Protein AF-A0A350WZ93-F1 (afdb_monomer)

Foldseek 3Di:
DVVVVVVVVVVVVVVVVCLVVQVPVDPVSNVVVVVVVVVVVVVVCVVLVLLQVLLVCLVVVLVVVCVVLVVVCVVVVDDPVVSVVVSVVVSVVSVVVSVVVVVVVVADPVRSVCSNHVVNVVVVVVCVVVVVVVVVVVVVVVVVVVVVVVPPPPPPPPDDDVQKDKDAWDWDQDPVRDIDIDHIDMFGDPDVDQVSGPPDDD

Mean predicted aligned error: 19.11 Å

Structure (mmCIF, N/CA/C/O backbone):
data_AF-A0A350WZ93-F1
#
_entry.id   AF-A0A350WZ93-F1
#
loop_
_atom_site.group_PDB
_atom_site.id
_atom_site.type_symbol
_atom_site.label_atom_id
_atom_site.label_alt_id
_atom_site.label_comp_id
_atom_site.label_asym_id
_atom_site.label_entity_id
_atom_site.label_seq_id
_atom_site.pdbx_PDB_ins_code
_atom_site.Cartn_x
_atom_site.Cartn_y
_atom_site.Cartn_z
_atom_site.occupancy
_atom_site.B_iso_or_equiv
_atom_site.auth_seq_id
_atom_site.auth_comp_id
_atom_site.auth_asym_id
_atom_site.auth_atom_id
_atom_site.pdbx_PDB_model_num
ATOM 1 N N . ILE A 1 1 ? 0.305 21.817 20.172 1.00 49.88 1 ILE A N 1
ATOM 2 C CA . ILE A 1 1 ? 0.873 20.678 19.400 1.00 49.88 1 ILE A CA 1
ATOM 3 C C . ILE A 1 1 ? 2.029 20.037 20.169 1.00 49.88 1 ILE A C 1
ATOM 5 O O . ILE A 1 1 ? 1.955 18.840 20.402 1.00 49.88 1 ILE A O 1
ATOM 9 N N . PHE A 1 2 ? 2.992 20.822 20.671 1.00 40.69 2 PHE A N 1
ATOM 10 C CA . PHE A 1 2 ? 4.073 20.342 21.552 1.00 40.69 2 PHE A CA 1
ATOM 11 C C . PHE A 1 2 ? 3.592 19.544 22.778 1.00 40.69 2 PHE A C 1
ATOM 13 O O . PHE A 1 2 ? 4.107 18.463 23.023 1.00 40.69 2 PHE A O 1
ATOM 20 N N . LEU A 1 3 ? 2.533 20.000 23.460 1.00 43.81 3 LEU A N 1
ATOM 21 C CA . LEU A 1 3 ? 1.963 19.293 24.619 1.00 43.81 3 LEU A CA 1
ATOM 22 C C . LEU A 1 3 ? 1.448 17.880 24.271 1.00 43.81 3 LEU A C 1
ATOM 24 O O . LEU A 1 3 ? 1.775 16.925 24.955 1.00 43.81 3 LEU A O 1
ATOM 28 N N . LYS A 1 4 ? 0.761 17.704 23.130 1.00 53.53 4 LYS A N 1
ATOM 29 C CA . LYS A 1 4 ? 0.280 16.379 22.687 1.00 53.53 4 LYS A CA 1
ATOM 30 C C . LYS A 1 4 ? 1.408 15.435 22.269 1.00 53.53 4 LYS A C 1
ATOM 32 O O . LYS A 1 4 ? 1.276 14.231 22.442 1.00 53.53 4 LYS A O 1
ATOM 37 N N . ALA A 1 5 ?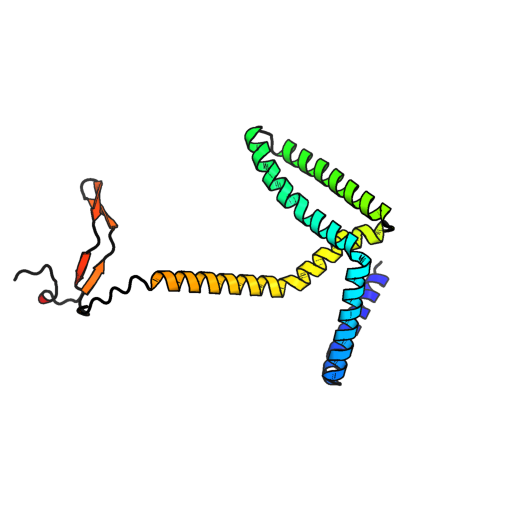 2.487 15.959 21.686 1.00 48.69 5 ALA A N 1
ATOM 38 C CA . ALA A 1 5 ? 3.648 15.149 21.319 1.00 48.69 5 ALA A CA 1
ATOM 39 C C . ALA A 1 5 ? 4.431 14.710 22.565 1.00 48.69 5 ALA A C 1
ATOM 41 O O . ALA A 1 5 ? 4.837 13.556 22.656 1.00 48.69 5 ALA A O 1
ATOM 42 N N . GLN A 1 6 ? 4.564 15.602 23.549 1.00 55.75 6 GLN A N 1
ATOM 43 C CA . GLN A 1 6 ? 5.157 15.306 24.849 1.00 55.75 6 GLN A CA 1
ATOM 44 C C . GLN A 1 6 ? 4.359 14.228 25.596 1.00 55.75 6 GLN A C 1
ATOM 46 O O . GLN A 1 6 ? 4.956 13.267 26.070 1.00 55.75 6 GLN A O 1
ATOM 51 N N . ASP A 1 7 ? 3.027 14.308 25.598 1.00 60.69 7 ASP A N 1
ATOM 52 C CA . ASP A 1 7 ? 2.166 13.282 26.201 1.00 60.69 7 ASP A CA 1
ATOM 53 C C . ASP A 1 7 ? 2.307 11.917 25.506 1.00 60.69 7 ASP A C 1
ATOM 55 O O . ASP A 1 7 ? 2.306 10.876 26.159 1.00 60.69 7 ASP A O 1
ATOM 59 N N . ILE A 1 8 ? 2.458 11.894 24.178 1.00 67.56 8 ILE A N 1
ATOM 60 C CA . ILE A 1 8 ? 2.665 10.650 23.419 1.00 67.56 8 ILE A CA 1
ATOM 61 C C . ILE A 1 8 ? 4.036 10.041 23.733 1.00 67.56 8 ILE A C 1
ATOM 63 O O . ILE A 1 8 ? 4.124 8.834 23.948 1.00 67.56 8 ILE A O 1
ATOM 67 N N . ILE A 1 9 ? 5.091 10.857 23.802 1.00 65.56 9 ILE A N 1
ATOM 68 C CA . ILE A 1 9 ? 6.454 10.395 24.106 1.00 65.56 9 ILE A CA 1
ATOM 69 C C . ILE A 1 9 ? 6.542 9.896 25.554 1.00 65.56 9 ILE A C 1
ATOM 71 O O . ILE A 1 9 ? 7.102 8.829 25.798 1.00 6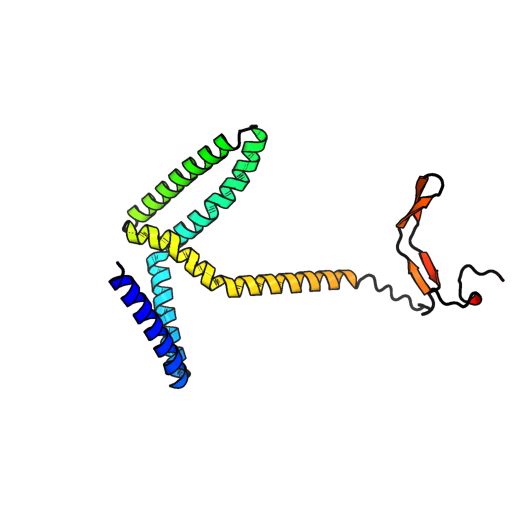5.56 9 ILE A O 1
ATOM 75 N N . ILE A 1 10 ? 5.933 10.606 26.506 1.00 70.56 10 ILE A N 1
ATOM 76 C CA . ILE A 1 10 ? 5.872 10.188 27.913 1.00 70.56 10 ILE A CA 1
ATOM 77 C C . ILE A 1 10 ? 5.107 8.865 28.042 1.00 70.56 10 ILE A C 1
ATOM 79 O O . ILE A 1 10 ? 5.609 7.929 28.661 1.00 70.56 10 ILE A O 1
ATOM 83 N N . ASN A 1 11 ? 3.951 8.729 27.388 1.00 56.59 11 ASN A N 1
ATOM 84 C CA . ASN A 1 11 ? 3.190 7.477 27.395 1.00 56.59 11 ASN A CA 1
ATOM 85 C C . ASN A 1 11 ? 3.931 6.327 26.689 1.00 56.59 11 ASN A C 1
ATOM 87 O O . ASN A 1 11 ? 3.807 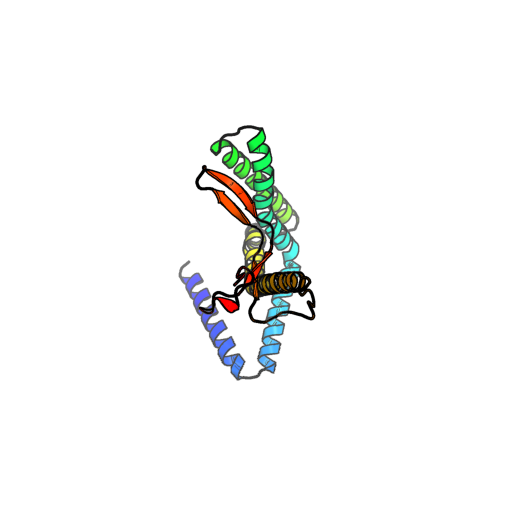5.175 27.106 1.00 56.59 11 ASN A O 1
ATOM 91 N N . MET A 1 12 ? 4.747 6.621 25.673 1.00 66.75 12 MET A N 1
ATOM 92 C CA . MET A 1 12 ? 5.606 5.635 25.015 1.00 66.75 12 MET A CA 1
ATOM 93 C C . MET A 1 12 ? 6.705 5.133 25.963 1.00 66.75 12 MET A C 1
ATOM 95 O O . MET A 1 12 ? 6.859 3.922 26.118 1.00 66.75 12 MET A O 1
ATOM 99 N N . PHE A 1 13 ? 7.405 6.026 26.669 1.00 71.88 13 PHE A N 1
ATOM 100 C CA . PHE A 1 13 ? 8.430 5.642 27.650 1.00 71.88 13 PHE A CA 1
ATOM 101 C C . PHE A 1 13 ? 7.849 4.896 28.852 1.00 71.88 13 PHE A C 1
ATOM 103 O O . PHE A 1 13 ? 8.432 3.908 29.295 1.00 71.88 13 PHE A O 1
ATOM 110 N N . ILE A 1 14 ? 6.676 5.309 29.334 1.00 74.06 14 ILE A N 1
ATOM 111 C CA . ILE A 1 14 ? 5.954 4.602 30.397 1.00 74.06 14 ILE A CA 1
ATOM 112 C C . ILE A 1 14 ? 5.551 3.203 29.920 1.00 74.06 14 ILE A C 1
ATOM 114 O O . ILE A 1 14 ? 5.729 2.240 30.660 1.00 74.06 14 ILE A O 1
ATOM 118 N N . SER A 1 15 ? 5.079 3.053 28.677 1.00 56.69 15 SER A N 1
ATOM 119 C CA . SER A 1 15 ? 4.719 1.737 28.137 1.00 56.69 15 SER A CA 1
ATOM 120 C C . SER A 1 15 ? 5.923 0.800 28.025 1.00 56.69 15 SER A C 1
ATOM 122 O O . SER A 1 15 ? 5.814 -0.354 28.430 1.00 56.69 15 SER A O 1
ATOM 124 N N . ILE A 1 16 ? 7.080 1.314 27.586 1.00 68.69 16 ILE A N 1
ATOM 125 C CA . ILE A 1 16 ? 8.337 0.560 27.501 1.00 68.69 16 ILE A CA 1
ATOM 126 C C . ILE A 1 16 ? 8.806 0.162 28.905 1.00 68.69 16 ILE A C 1
ATOM 128 O O . ILE A 1 16 ? 9.095 -1.009 29.142 1.00 68.69 16 ILE A O 1
ATOM 132 N N . ALA A 1 17 ? 8.806 1.097 29.860 1.00 69.31 17 ALA A N 1
ATOM 133 C CA . ALA A 1 17 ? 9.190 0.832 31.246 1.00 69.31 17 ALA A CA 1
ATOM 134 C C . ALA A 1 17 ? 8.280 -0.215 31.910 1.00 69.31 17 ALA A C 1
ATOM 136 O O . ALA A 1 17 ? 8.777 -1.132 32.563 1.00 69.31 17 ALA A O 1
ATOM 137 N N . ILE A 1 18 ? 6.964 -0.137 31.684 1.00 65.88 18 ILE A N 1
ATOM 138 C CA . ILE A 1 18 ? 6.003 -1.135 32.167 1.00 65.88 18 ILE A CA 1
ATOM 139 C C . ILE A 1 18 ? 6.278 -2.497 31.526 1.00 65.88 18 ILE A C 1
ATOM 141 O O . ILE A 1 18 ? 6.283 -3.489 32.244 1.00 65.88 18 ILE A O 1
ATOM 145 N N . THR A 1 19 ? 6.560 -2.581 30.222 1.00 60.03 19 THR A N 1
ATOM 146 C CA . THR A 1 19 ? 6.882 -3.869 29.577 1.00 60.03 19 THR A CA 1
ATOM 147 C C . THR A 1 19 ? 8.208 -4.471 30.043 1.00 60.03 19 THR A C 1
ATOM 149 O O . THR A 1 19 ? 8.307 -5.693 30.177 1.00 60.03 19 THR A O 1
ATOM 152 N N . THR A 1 20 ? 9.208 -3.643 30.356 1.00 62.59 20 THR A N 1
ATOM 153 C CA . THR A 1 20 ? 10.502 -4.112 30.871 1.00 62.59 20 THR A CA 1
ATOM 154 C C . THR A 1 20 ? 10.374 -4.599 32.313 1.00 62.59 20 THR A C 1
ATOM 156 O O . THR A 1 20 ? 10.902 -5.653 32.650 1.00 62.59 20 THR A O 1
ATOM 159 N N . ILE A 1 21 ? 9.612 -3.893 33.155 1.00 61.00 21 ILE A N 1
ATOM 160 C CA . ILE A 1 21 ? 9.373 -4.286 34.554 1.00 61.00 21 ILE A CA 1
ATOM 161 C C . ILE A 1 21 ? 8.402 -5.480 34.633 1.00 61.00 21 ILE A C 1
ATOM 163 O O . ILE A 1 21 ? 8.607 -6.391 35.432 1.00 61.00 21 ILE A O 1
ATOM 167 N N . ALA A 1 22 ? 7.387 -5.544 33.765 1.00 54.69 22 ALA A N 1
ATOM 168 C CA . ALA A 1 22 ? 6.446 -6.665 33.693 1.00 54.69 22 ALA A CA 1
ATOM 169 C C . ALA A 1 22 ? 7.103 -7.966 33.204 1.00 54.69 22 ALA A C 1
ATOM 171 O O . ALA A 1 22 ? 6.705 -9.041 33.653 1.00 54.69 22 ALA A O 1
ATOM 172 N N . SER A 1 23 ? 8.141 -7.882 32.360 1.00 56.69 23 SER A N 1
ATOM 173 C CA . SER A 1 23 ? 8.959 -9.042 31.964 1.00 56.69 23 SER A CA 1
ATOM 174 C C . SER A 1 23 ? 9.642 -9.729 33.154 1.00 56.69 23 SER A C 1
ATOM 176 O O . SER A 1 23 ? 9.910 -10.925 33.085 1.00 56.69 23 SER A O 1
ATOM 178 N N . PHE A 1 24 ? 9.867 -9.014 34.263 1.00 56.91 24 PHE A N 1
ATOM 179 C CA . PHE A 1 24 ? 10.437 -9.585 35.486 1.00 56.91 24 PHE A CA 1
ATOM 180 C C . PHE A 1 24 ? 9.396 -10.178 36.451 1.00 56.91 24 PHE A C 1
ATOM 182 O O . PHE A 1 24 ? 9.777 -10.940 37.335 1.00 56.91 24 PHE A O 1
ATOM 189 N N . ILE A 1 25 ? 8.098 -9.865 36.310 1.00 63.59 25 ILE A N 1
ATOM 190 C CA . ILE A 1 25 ? 7.088 -10.215 37.330 1.00 63.59 25 ILE A CA 1
ATOM 191 C C . ILE A 1 25 ? 6.386 -11.559 37.065 1.00 63.59 25 ILE A C 1
ATOM 193 O O . ILE A 1 25 ? 6.015 -12.216 38.033 1.00 63.59 25 ILE A O 1
ATOM 197 N N . ASN A 1 26 ? 6.237 -12.034 35.820 1.00 61.78 26 ASN A N 1
ATOM 198 C CA . ASN A 1 26 ? 5.892 -13.442 35.534 1.00 61.78 26 ASN A CA 1
ATOM 199 C C . ASN A 1 26 ? 5.944 -13.726 34.013 1.00 61.78 26 ASN A C 1
ATOM 201 O O . ASN A 1 26 ? 5.291 -12.984 33.271 1.00 61.78 26 ASN A O 1
ATOM 205 N N . PRO A 1 27 ? 6.569 -14.814 33.514 1.00 66.56 27 PRO A N 1
ATOM 206 C CA . PRO A 1 27 ? 6.398 -15.247 32.119 1.00 66.56 27 PRO A CA 1
ATOM 207 C C . PRO A 1 27 ? 4.918 -15.436 31.737 1.00 66.56 27 PRO A C 1
ATOM 209 O O . PRO A 1 27 ? 4.518 -15.127 30.618 1.00 66.56 27 PRO A O 1
ATOM 212 N N . ILE A 1 28 ? 4.069 -15.843 32.686 1.00 66.00 28 ILE A N 1
ATOM 213 C CA . ILE A 1 28 ? 2.625 -16.024 32.466 1.00 66.00 28 ILE A CA 1
ATOM 214 C C . ILE A 1 28 ? 1.911 -14.678 32.260 1.00 66.00 28 ILE A C 1
ATOM 216 O O . ILE A 1 28 ? 1.073 -14.542 31.371 1.00 66.00 28 ILE A O 1
ATOM 220 N N . LEU A 1 29 ? 2.263 -13.655 33.046 1.00 66.81 29 LEU A N 1
ATOM 221 C CA . LEU A 1 29 ? 1.660 -12.324 32.941 1.00 66.81 29 LEU A CA 1
ATOM 222 C C . LEU A 1 29 ? 2.091 -11.637 31.637 1.00 66.81 29 LEU A C 1
ATOM 224 O O . LEU A 1 29 ? 1.264 -11.012 30.977 1.00 66.81 29 LEU A O 1
ATOM 228 N N . GLY A 1 30 ? 3.349 -11.831 31.222 1.00 64.38 30 GLY A N 1
ATOM 229 C CA . GLY A 1 30 ? 3.844 -11.399 29.914 1.00 64.38 30 GLY A CA 1
ATOM 230 C C . GLY A 1 30 ? 3.053 -12.011 28.756 1.00 64.38 30 GLY A C 1
ATOM 231 O O . GLY A 1 30 ? 2.649 -11.287 27.847 1.00 64.38 30 GLY A O 1
ATOM 232 N N . VAL A 1 31 ? 2.741 -13.311 28.821 1.00 69.44 31 VAL A N 1
ATOM 233 C CA . VAL A 1 31 ? 1.908 -13.991 27.813 1.00 69.44 31 VAL A CA 1
ATOM 234 C C . VAL A 1 31 ? 0.475 -13.454 27.805 1.00 69.44 31 VAL A C 1
ATOM 236 O O . VAL A 1 31 ? -0.062 -13.189 26.734 1.00 69.44 31 VAL A O 1
ATOM 239 N N . ILE A 1 32 ? -0.143 -13.224 28.966 1.00 71.38 32 ILE A N 1
ATOM 240 C CA . ILE A 1 32 ? -1.512 -12.677 29.053 1.00 71.38 32 ILE A CA 1
ATOM 241 C C . ILE A 1 32 ? -1.576 -11.257 28.480 1.00 71.38 32 ILE A C 1
ATOM 243 O O . ILE A 1 32 ? -2.470 -10.948 27.690 1.00 71.38 32 ILE A O 1
ATOM 247 N N . VAL A 1 33 ? -0.622 -10.396 28.843 1.00 66.94 33 VAL A N 1
ATOM 248 C CA . VAL A 1 33 ? -0.529 -9.034 28.306 1.00 66.94 33 VAL A CA 1
ATOM 249 C C . VAL A 1 33 ? -0.280 -9.084 26.797 1.00 66.94 33 VAL A C 1
ATOM 251 O O . VAL A 1 33 ? -0.983 -8.408 26.048 1.00 66.94 33 VAL A O 1
ATOM 254 N N . ALA A 1 34 ? 0.633 -9.935 26.322 1.00 63.22 34 ALA A N 1
ATOM 255 C CA . ALA A 1 34 ? 0.882 -10.121 24.894 1.00 63.22 34 ALA A CA 1
ATOM 256 C C . ALA A 1 34 ? -0.372 -10.594 24.140 1.00 63.22 34 ALA A C 1
ATOM 258 O O . ALA A 1 34 ? -0.709 -10.018 23.106 1.00 63.22 34 ALA A O 1
ATOM 259 N N . LEU A 1 35 ? -1.110 -11.573 24.673 1.00 68.69 35 LEU A N 1
ATOM 260 C CA . LEU A 1 35 ? -2.375 -12.041 24.101 1.00 68.69 35 LEU A CA 1
ATOM 261 C C . LEU A 1 35 ? -3.424 -10.927 24.073 1.00 68.69 35 LEU A C 1
ATOM 263 O O . LEU A 1 35 ? -4.059 -10.720 23.043 1.00 68.69 35 LEU A O 1
ATOM 267 N N . PHE A 1 36 ? -3.571 -10.153 25.150 1.00 72.25 36 PHE A N 1
ATOM 268 C CA . PHE A 1 36 ? -4.490 -9.013 25.186 1.00 72.25 36 PHE A CA 1
ATOM 269 C C . PHE A 1 36 ? -4.147 -7.961 24.118 1.00 72.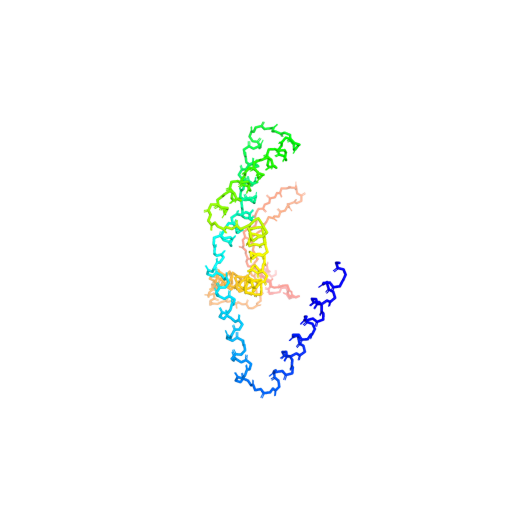25 36 PHE A C 1
ATOM 271 O O . PHE A 1 36 ? -5.029 -7.487 23.394 1.00 72.25 36 PHE A O 1
ATOM 278 N N . PHE A 1 37 ? -2.861 -7.631 23.963 1.00 63.97 37 PHE A N 1
ATOM 279 C CA . PHE A 1 37 ? -2.394 -6.729 22.909 1.00 63.97 37 PHE A CA 1
ATOM 280 C C . PHE A 1 37 ? -2.611 -7.313 21.503 1.00 63.97 37 PHE A C 1
ATOM 282 O O . PHE A 1 37 ? -3.015 -6.573 20.602 1.00 63.97 37 PHE A O 1
ATOM 289 N N . LEU A 1 38 ? -2.409 -8.620 21.311 1.00 65.75 38 LEU A N 1
ATOM 290 C CA . LEU A 1 38 ? -2.652 -9.313 20.042 1.00 65.75 38 LEU A CA 1
ATOM 291 C C . LEU A 1 38 ? -4.139 -9.324 19.674 1.00 65.75 38 LEU A C 1
ATOM 293 O O . LEU A 1 38 ? -4.483 -8.920 18.564 1.00 65.75 38 LEU A O 1
ATOM 297 N N . PHE A 1 39 ? -5.031 -9.692 20.597 1.00 68.12 39 PHE A N 1
ATOM 298 C CA . PHE A 1 39 ? -6.479 -9.690 20.358 1.00 68.12 39 PHE A CA 1
ATOM 299 C C . PHE A 1 39 ? -6.996 -8.295 20.016 1.00 68.12 39 PHE A C 1
ATOM 301 O O . PHE A 1 39 ? -7.764 -8.130 19.068 1.00 68.12 39 PHE A O 1
ATOM 308 N N . ARG A 1 40 ? -6.518 -7.263 20.720 1.00 67.94 40 ARG A N 1
ATOM 309 C CA . ARG A 1 40 ? -6.873 -5.875 20.407 1.00 67.94 40 ARG A CA 1
ATOM 310 C C . ARG A 1 40 ? -6.391 -5.457 19.017 1.00 67.94 40 ARG A C 1
ATOM 312 O O . ARG A 1 40 ? -7.095 -4.734 18.312 1.00 67.94 40 ARG A O 1
ATOM 319 N N . ARG A 1 41 ? -5.209 -5.920 18.606 1.00 68.56 41 ARG A N 1
ATOM 320 C CA . ARG A 1 41 ? -4.667 -5.655 17.270 1.00 68.56 41 ARG A CA 1
ATOM 321 C C . ARG A 1 41 ? -5.485 -6.371 16.195 1.00 68.56 41 ARG A C 1
ATOM 323 O O . ARG A 1 41 ? -5.843 -5.736 15.213 1.00 68.56 41 ARG A O 1
ATOM 330 N N . ILE A 1 42 ? -5.858 -7.632 16.408 1.00 71.25 42 ILE A N 1
ATOM 331 C CA . ILE A 1 42 ? -6.701 -8.424 15.494 1.00 71.25 42 ILE A CA 1
ATOM 332 C C . ILE A 1 42 ? -8.104 -7.810 15.354 1.00 71.25 42 ILE A C 1
ATOM 334 O O . ILE A 1 42 ? -8.610 -7.706 14.237 1.00 71.25 42 ILE A O 1
ATOM 338 N N . SER A 1 43 ? -8.697 -7.314 16.445 1.00 71.56 43 SER A N 1
ATOM 339 C CA . SER A 1 43 ? -9.967 -6.568 16.389 1.00 71.56 43 SER A CA 1
ATOM 340 C C . SER A 1 43 ? -9.843 -5.331 15.502 1.00 71.56 43 SER A C 1
ATOM 342 O O . SER A 1 43 ? -10.682 -5.097 14.636 1.00 71.56 43 SER A O 1
ATOM 344 N N . PHE A 1 44 ? -8.738 -4.586 15.623 1.00 70.94 44 PHE A N 1
ATOM 345 C CA . PHE A 1 44 ? -8.470 -3.439 14.755 1.00 70.94 44 PHE A CA 1
ATOM 346 C C . PHE A 1 44 ? -8.367 -3.832 13.271 1.00 70.94 44 PHE A C 1
ATOM 348 O O . PHE A 1 44 ? -8.885 -3.099 12.423 1.00 70.94 44 PHE A O 1
ATOM 355 N N . PHE A 1 45 ? -7.746 -4.975 12.949 1.00 74.38 45 PHE A N 1
ATOM 356 C CA . PHE A 1 45 ? -7.710 -5.505 11.580 1.00 74.38 45 PHE A CA 1
ATOM 357 C C . PHE A 1 45 ? -9.113 -5.803 11.061 1.00 74.38 45 PHE A C 1
ATOM 359 O O . PHE A 1 45 ? -9.464 -5.354 9.972 1.00 74.38 45 PHE A O 1
ATOM 366 N N . TYR A 1 46 ? -9.924 -6.515 11.843 1.00 75.62 46 TYR A N 1
ATOM 367 C CA . TYR A 1 46 ? -11.280 -6.882 11.445 1.00 75.62 46 TYR A CA 1
ATOM 368 C C . TYR A 1 46 ? -12.191 -5.658 11.292 1.00 75.62 46 TYR A C 1
ATOM 370 O O . TYR A 1 46 ? -12.961 -5.564 10.343 1.00 75.62 46 TYR A O 1
ATOM 378 N N . GLU A 1 47 ? -12.069 -4.665 12.165 1.00 80.31 47 GLU A N 1
ATOM 379 C CA . GLU A 1 47 ? -12.875 -3.443 12.097 1.00 80.31 47 GLU A CA 1
ATOM 380 C C . GLU A 1 47 ? -12.476 -2.516 10.938 1.00 80.31 47 GLU A C 1
ATOM 382 O O . GLU A 1 47 ? -13.295 -1.719 10.472 1.00 80.31 47 GLU A O 1
ATOM 387 N N . ASN A 1 48 ? -11.223 -2.586 10.470 1.00 80.50 48 ASN A N 1
ATOM 388 C CA . ASN A 1 48 ? -10.678 -1.665 9.467 1.00 80.50 48 ASN A CA 1
ATOM 389 C C . ASN A 1 48 ? -10.217 -2.349 8.172 1.00 80.50 48 ASN A C 1
ATOM 391 O O . ASN A 1 48 ? -9.585 -1.691 7.344 1.00 80.50 48 ASN A O 1
ATOM 395 N N . TRP A 1 49 ? -10.575 -3.619 7.955 1.00 84.44 49 TRP A N 1
ATOM 396 C CA . TRP A 1 49 ? -10.077 -4.443 6.846 1.00 84.44 49 TRP A CA 1
ATOM 397 C C . TRP A 1 49 ? -10.252 -3.791 5.468 1.00 84.44 49 TRP A C 1
ATOM 399 O O . TRP A 1 49 ? -9.348 -3.853 4.641 1.00 84.44 49 TRP A O 1
ATOM 409 N N . ARG A 1 50 ? -11.365 -3.080 5.236 1.00 87.75 50 ARG A N 1
ATOM 410 C CA . ARG A 1 50 ? -11.621 -2.360 3.975 1.00 87.75 50 ARG A CA 1
ATOM 411 C C . ARG A 1 50 ? -10.605 -1.249 3.728 1.00 87.75 50 ARG A C 1
ATOM 413 O O . ARG A 1 50 ? -10.135 -1.084 2.608 1.00 87.75 50 ARG A O 1
ATOM 420 N N . GLY A 1 51 ? -10.256 -0.504 4.775 1.00 86.44 51 GLY A N 1
ATOM 421 C CA . GLY A 1 51 ? -9.229 0.532 4.709 1.00 86.44 51 GLY A CA 1
ATOM 422 C C . GLY A 1 51 ? -7.834 -0.049 4.499 1.00 86.44 51 GLY A C 1
ATOM 423 O O . GLY A 1 51 ? -7.063 0.507 3.727 1.00 86.44 51 GLY A O 1
ATOM 424 N N . ILE A 1 52 ? -7.547 -1.199 5.114 1.00 85.62 52 ILE A N 1
ATOM 425 C CA . ILE A 1 52 ? -6.273 -1.909 4.948 1.00 85.62 52 ILE A CA 1
ATOM 426 C C . ILE A 1 52 ? -6.113 -2.403 3.507 1.00 85.62 52 ILE A C 1
ATOM 428 O O . ILE A 1 52 ? -5.093 -2.123 2.884 1.00 85.62 52 ILE A O 1
ATOM 432 N N . VAL A 1 53 ? -7.128 -3.077 2.957 1.00 87.69 53 VAL A N 1
ATOM 433 C CA . VAL A 1 53 ? -7.123 -3.561 1.566 1.00 87.69 53 VAL A CA 1
ATOM 434 C C . VAL A 1 53 ? -6.979 -2.397 0.591 1.00 87.69 53 VAL A C 1
ATOM 436 O O . VAL A 1 53 ? -6.125 -2.437 -0.289 1.00 87.69 53 VAL A O 1
ATOM 439 N N . ALA A 1 54 ? -7.758 -1.331 0.781 1.00 89.69 54 ALA A N 1
ATOM 440 C CA . ALA A 1 54 ? -7.630 -0.121 -0.021 1.00 89.69 54 ALA A CA 1
ATOM 441 C C . ALA A 1 54 ? -6.224 0.480 0.057 1.00 89.69 54 ALA A C 1
ATOM 443 O O . ALA A 1 54 ? -5.689 0.919 -0.953 1.00 89.69 54 ALA A O 1
ATOM 444 N N . GLY A 1 55 ? -5.613 0.462 1.239 1.00 87.88 55 GLY A N 1
ATOM 445 C CA . GLY A 1 55 ? -4.245 0.904 1.439 1.00 87.88 55 GLY A CA 1
ATOM 446 C C . GLY A 1 55 ? -3.236 0.081 0.653 1.00 87.88 55 GLY A C 1
ATOM 447 O O . GLY A 1 55 ? -2.483 0.642 -0.133 1.00 87.88 55 GLY A O 1
ATOM 448 N N . VAL A 1 56 ? -3.266 -1.246 0.791 1.00 89.06 56 VAL A N 1
ATOM 449 C CA . VAL A 1 56 ? -2.399 -2.155 0.018 1.00 89.06 56 VAL A CA 1
ATOM 450 C C . VAL A 1 56 ? -2.552 -1.910 -1.485 1.00 89.06 56 VAL A C 1
ATOM 452 O O . VAL A 1 56 ? -1.557 -1.801 -2.196 1.00 89.06 56 VAL A O 1
ATOM 455 N N . VAL A 1 57 ? -3.788 -1.738 -1.957 1.00 90.25 57 VAL A N 1
ATOM 456 C CA . VAL A 1 57 ? -4.082 -1.422 -3.359 1.00 90.25 57 VAL A CA 1
ATOM 457 C C . VAL A 1 57 ? -3.498 -0.064 -3.775 1.00 90.25 57 VAL A C 1
ATOM 459 O O . VAL A 1 57 ? -2.916 0.032 -4.851 1.00 90.25 57 VAL A O 1
ATOM 462 N N . VAL A 1 58 ? -3.588 0.972 -2.934 1.00 90.38 58 VAL A N 1
ATOM 463 C CA . VAL A 1 58 ? -2.975 2.290 -3.196 1.00 90.38 58 VAL A CA 1
ATOM 464 C C . VAL A 1 58 ? -1.449 2.219 -3.250 1.00 90.38 58 VAL A C 1
ATOM 466 O O . VAL A 1 58 ? -0.854 2.952 -4.031 1.00 90.38 58 VAL A O 1
ATOM 469 N N . TYR A 1 59 ? -0.811 1.351 -2.464 1.00 86.50 59 TYR A N 1
ATOM 470 C CA . TYR A 1 59 ? 0.642 1.159 -2.522 1.00 86.50 59 TYR A CA 1
ATOM 471 C C . TYR A 1 59 ? 1.084 0.328 -3.736 1.00 86.50 59 TYR A C 1
ATOM 473 O O . TYR A 1 59 ? 2.125 0.619 -4.319 1.00 86.50 59 TYR A O 1
ATOM 481 N N . ALA A 1 60 ? 0.301 -0.674 -4.142 1.00 87.25 60 ALA A N 1
ATOM 482 C CA . ALA A 1 60 ? 0.628 -1.536 -5.279 1.00 87.25 60 ALA A CA 1
ATOM 483 C C . ALA A 1 60 ? 0.342 -0.877 -6.639 1.00 87.25 60 ALA A C 1
ATOM 485 O O . ALA A 1 60 ? 1.073 -1.099 -7.603 1.00 87.25 60 ALA A O 1
ATOM 486 N N . PHE A 1 61 ? -0.713 -0.060 -6.723 1.00 87.69 61 PHE A N 1
ATOM 487 C CA . PHE A 1 61 ? -1.177 0.509 -7.986 1.00 87.69 61 PHE A CA 1
ATOM 488 C C . PHE A 1 61 ? -0.111 1.344 -8.712 1.00 87.69 61 PHE A C 1
ATOM 490 O O . PHE A 1 61 ? 0.106 1.060 -9.884 1.00 87.69 61 PHE A O 1
ATOM 497 N N . PRO A 1 62 ? 0.599 2.302 -8.077 1.00 83.31 62 PRO A N 1
ATOM 498 C CA . PRO A 1 62 ? 1.604 3.107 -8.763 1.00 83.31 62 PRO A CA 1
ATOM 499 C C . PRO A 1 62 ? 2.708 2.259 -9.385 1.00 83.31 62 PRO A C 1
ATOM 501 O O . PRO A 1 62 ? 3.059 2.510 -10.525 1.00 83.31 62 PRO A O 1
ATOM 504 N N . TYR A 1 63 ? 3.192 1.233 -8.679 1.00 83.62 63 TYR A N 1
ATOM 505 C CA . TYR A 1 63 ? 4.260 0.358 -9.163 1.00 83.62 63 TYR A CA 1
ATOM 506 C C . TYR A 1 63 ? 3.831 -0.452 -10.393 1.00 83.62 63 TYR A C 1
ATOM 508 O O . TYR A 1 63 ? 4.492 -0.418 -11.428 1.00 83.62 63 TYR A O 1
ATOM 516 N N . CYS A 1 64 ? 2.680 -1.130 -10.323 1.00 83.94 64 CYS A N 1
ATOM 517 C CA . CYS A 1 64 ? 2.161 -1.880 -11.470 1.00 83.94 64 CYS A CA 1
ATOM 518 C C . CYS A 1 64 ? 1.813 -0.950 -12.642 1.00 83.94 64 CYS A C 1
ATOM 520 O O . CYS A 1 64 ? 2.022 -1.290 -13.806 1.00 83.94 64 CYS A O 1
ATOM 522 N N . PHE A 1 65 ? 1.270 0.227 -12.328 1.00 83.81 65 PHE A N 1
ATOM 523 C CA . PHE A 1 65 ? 0.851 1.205 -13.318 1.00 83.81 65 PHE A CA 1
ATOM 524 C C . PHE A 1 65 ? 2.047 1.814 -14.052 1.00 83.81 65 PHE A C 1
ATOM 526 O O . PHE A 1 65 ? 1.987 1.927 -15.272 1.00 83.81 65 PHE A O 1
ATOM 533 N N . THR A 1 66 ? 3.141 2.147 -13.359 1.00 82.38 66 THR A N 1
ATOM 534 C CA . THR A 1 66 ? 4.359 2.662 -14.002 1.00 82.38 66 THR A CA 1
ATOM 535 C C . THR A 1 66 ? 4.978 1.634 -14.934 1.00 82.38 66 THR A C 1
ATOM 537 O O . THR A 1 66 ? 5.256 1.977 -16.075 1.00 82.38 66 THR A O 1
ATOM 540 N N . SER A 1 67 ? 5.094 0.365 -14.527 1.00 82.38 67 SER A N 1
ATOM 541 C CA . SER A 1 67 ? 5.668 -0.677 -15.395 1.00 82.38 67 SER A CA 1
ATOM 542 C C . SER A 1 67 ? 4.834 -0.919 -16.659 1.00 82.38 67 SER A C 1
ATOM 544 O O . SER A 1 67 ? 5.374 -1.069 -17.757 1.00 82.38 67 SER A O 1
ATOM 546 N N . MET A 1 68 ? 3.502 -0.912 -16.532 1.00 81.44 68 MET A N 1
ATOM 547 C CA . MET A 1 68 ? 2.610 -1.012 -17.690 1.00 81.44 68 MET A CA 1
ATOM 548 C C . MET A 1 68 ? 2.707 0.233 -18.584 1.00 81.44 68 MET A C 1
ATOM 550 O O . MET A 1 68 ? 2.744 0.120 -19.808 1.00 81.44 68 MET A O 1
ATOM 554 N N . PHE A 1 69 ? 2.743 1.422 -17.978 1.00 82.25 69 PHE A N 1
ATOM 555 C CA . PHE A 1 69 ? 2.763 2.689 -18.700 1.00 82.25 69 PHE A CA 1
ATOM 556 C C . PHE A 1 69 ? 4.092 2.929 -19.418 1.00 82.25 69 PHE A C 1
ATOM 558 O O . PHE A 1 69 ? 4.068 3.402 -20.545 1.00 82.25 69 PHE A O 1
ATOM 565 N N . GLU A 1 70 ? 5.229 2.546 -18.834 1.00 81.62 70 GLU A N 1
ATOM 566 C CA . GLU A 1 70 ? 6.555 2.635 -19.464 1.00 81.62 70 GLU A CA 1
ATOM 567 C C . GLU A 1 70 ? 6.617 1.859 -20.784 1.00 81.62 70 GLU A C 1
ATOM 569 O O . GLU A 1 70 ? 7.139 2.368 -21.775 1.00 81.62 70 GLU A O 1
ATOM 574 N N . THR A 1 71 ? 6.012 0.668 -20.827 1.00 81.12 71 THR A N 1
ATOM 575 C CA . THR A 1 71 ? 5.938 -0.147 -22.051 1.00 81.12 71 THR A CA 1
ATOM 576 C C . THR A 1 71 ? 5.163 0.585 -23.155 1.00 81.12 71 THR A C 1
ATOM 578 O O . THR A 1 71 ? 5.597 0.644 -24.300 1.00 81.12 71 THR A O 1
ATOM 581 N N . ILE A 1 72 ? 4.037 1.208 -22.801 1.00 81.00 72 ILE A N 1
ATOM 582 C CA . ILE A 1 72 ? 3.164 1.932 -23.738 1.00 81.00 72 ILE A CA 1
ATOM 583 C C . ILE A 1 72 ? 3.781 3.278 -24.167 1.00 81.00 72 ILE A C 1
ATOM 585 O O . ILE A 1 72 ? 3.676 3.681 -25.325 1.00 81.00 72 ILE A O 1
ATOM 589 N N . ALA A 1 73 ? 4.427 3.982 -23.238 1.00 80.38 73 ALA A N 1
ATOM 590 C CA . ALA A 1 73 ? 5.091 5.264 -23.462 1.00 80.38 73 ALA A CA 1
ATOM 591 C C . ALA A 1 73 ? 6.285 5.128 -24.420 1.00 80.38 73 ALA A C 1
ATOM 593 O O . ALA A 1 73 ? 6.476 5.976 -25.297 1.00 80.38 73 ALA A O 1
ATOM 594 N N . TYR A 1 74 ? 7.037 4.025 -24.304 1.00 79.31 74 TYR A N 1
ATOM 595 C CA . TYR A 1 74 ? 8.122 3.686 -25.224 1.00 79.31 74 TYR A CA 1
ATOM 596 C C . TYR A 1 74 ? 7.625 3.580 -26.674 1.00 79.31 74 TYR A C 1
ATOM 598 O O . TYR A 1 74 ? 8.204 4.200 -27.571 1.00 79.31 74 TYR A O 1
ATOM 606 N N . ASP A 1 75 ? 6.503 2.889 -26.890 1.00 82.94 75 ASP A N 1
ATOM 607 C CA . ASP A 1 75 ? 5.895 2.730 -28.217 1.00 82.94 75 ASP A CA 1
ATOM 608 C C . ASP A 1 75 ? 5.349 4.052 -28.787 1.00 82.94 75 ASP A C 1
ATOM 610 O O . ASP A 1 75 ? 5.374 4.276 -30.000 1.00 82.94 75 ASP A O 1
ATOM 614 N N . LEU A 1 76 ? 4.891 4.964 -27.924 1.00 81.94 76 LEU A N 1
ATOM 615 C CA . LEU A 1 76 ? 4.307 6.254 -28.313 1.00 81.94 76 LEU A CA 1
ATOM 616 C C . LEU A 1 76 ? 5.323 7.409 -28.413 1.00 81.94 76 LEU A C 1
ATOM 618 O O . LEU A 1 76 ? 4.926 8.517 -28.782 1.00 81.94 76 LEU A O 1
ATOM 622 N N . ARG A 1 77 ? 6.614 7.180 -28.114 1.00 81.81 77 ARG A N 1
ATOM 623 C CA . ARG A 1 77 ? 7.680 8.212 -28.073 1.00 81.81 77 ARG A CA 1
ATOM 624 C C . ARG A 1 77 ? 7.266 9.472 -27.302 1.00 81.81 77 ARG A C 1
ATOM 626 O O . ARG A 1 77 ? 7.499 10.602 -27.746 1.00 81.81 77 ARG A O 1
ATOM 633 N N . THR A 1 78 ? 6.629 9.289 -26.155 1.00 79.06 78 THR A N 1
ATOM 634 C CA . THR A 1 78 ? 6.221 10.402 -25.301 1.00 79.06 78 THR A CA 1
ATOM 635 C C . THR A 1 78 ? 7.428 11.048 -24.611 1.00 79.06 78 THR A C 1
ATOM 637 O O . THR A 1 78 ? 8.524 10.493 -24.546 1.00 79.06 78 THR A O 1
ATOM 640 N N . THR A 1 79 ? 7.261 12.292 -24.151 1.00 84.44 79 THR A N 1
ATOM 641 C CA . THR A 1 79 ? 8.315 13.001 -23.408 1.00 84.44 79 THR A CA 1
ATOM 642 C C . THR A 1 79 ? 8.231 12.677 -21.912 1.00 84.44 79 THR A C 1
ATOM 644 O O . THR A 1 79 ? 7.126 12.518 -21.388 1.00 84.44 79 THR A O 1
ATOM 647 N N . PRO A 1 80 ? 9.348 12.700 -21.163 1.00 79.25 80 PRO A N 1
ATOM 648 C CA . PRO A 1 80 ? 9.328 12.369 -19.734 1.00 79.25 80 PRO A CA 1
ATOM 649 C C . PRO A 1 80 ? 8.418 13.295 -18.903 1.00 79.25 80 PRO A C 1
ATOM 651 O O . PRO A 1 80 ? 7.855 12.881 -17.891 1.00 79.25 80 PRO A O 1
ATOM 654 N N . LEU A 1 81 ? 8.225 14.550 -19.334 1.00 81.25 81 LEU A N 1
ATOM 655 C CA . LEU A 1 81 ? 7.312 15.490 -18.671 1.00 81.25 81 LEU A CA 1
ATOM 656 C C . LEU A 1 81 ? 5.836 15.128 -18.886 1.00 81.25 81 LEU A C 1
ATOM 658 O O . LEU A 1 81 ? 5.034 15.257 -17.961 1.00 81.25 81 LEU A O 1
ATOM 662 N N . THR A 1 82 ? 5.470 14.674 -20.088 1.00 82.06 82 THR A N 1
ATOM 663 C CA . THR A 1 82 ? 4.096 14.239 -20.380 1.00 82.06 82 THR A CA 1
ATOM 664 C C . THR A 1 82 ? 3.749 12.956 -19.633 1.00 82.06 82 THR A C 1
ATOM 666 O O . THR A 1 82 ? 2.637 12.840 -19.119 1.00 82.06 82 THR A O 1
ATOM 669 N N . ASP A 1 83 ? 4.715 12.049 -19.483 1.00 80.75 83 ASP A N 1
ATOM 670 C CA . ASP A 1 83 ? 4.529 10.771 -18.789 1.00 80.75 83 ASP A CA 1
ATOM 671 C C . ASP A 1 83 ? 4.243 10.974 -17.302 1.00 80.75 83 ASP A C 1
ATOM 673 O O . ASP A 1 83 ? 3.256 10.461 -16.769 1.00 80.75 83 ASP A O 1
ATOM 677 N N . LEU A 1 84 ? 5.045 11.815 -16.644 1.00 83.25 84 LEU A N 1
ATOM 678 C CA . LEU A 1 84 ? 4.869 12.135 -15.230 1.00 83.25 84 LEU A CA 1
ATOM 679 C C . LEU A 1 84 ? 3.515 12.815 -14.972 1.00 83.25 84 LEU A C 1
ATOM 681 O O . LEU A 1 84 ? 2.816 12.469 -14.018 1.00 83.25 84 LEU A O 1
ATOM 685 N N . GLY A 1 85 ? 3.102 13.729 -15.856 1.00 85.75 85 GLY A N 1
ATOM 686 C CA . GLY A 1 85 ? 1.796 14.385 -15.774 1.00 85.75 85 GLY A CA 1
ATOM 687 C C . GLY A 1 85 ? 0.625 13.398 -15.843 1.00 85.75 85 GLY A C 1
ATOM 688 O O . GLY A 1 85 ? -0.280 13.455 -15.005 1.00 85.75 85 GLY A O 1
ATOM 689 N N . ILE A 1 86 ? 0.657 12.462 -16.796 1.00 83.81 86 ILE A N 1
ATOM 690 C CA . ILE A 1 86 ? -0.390 11.444 -16.975 1.00 83.81 86 ILE A CA 1
ATOM 691 C C . ILE A 1 86 ? -0.460 10.518 -15.756 1.00 83.81 86 ILE A C 1
ATOM 693 O O . ILE A 1 86 ? -1.548 10.299 -15.212 1.00 83.81 86 ILE A O 1
ATOM 697 N N . VAL A 1 87 ? 0.690 10.035 -15.275 1.00 84.81 87 VAL A N 1
ATOM 698 C CA . VAL A 1 87 ? 0.769 9.169 -14.089 1.00 84.81 87 VAL A CA 1
ATOM 699 C C . VAL A 1 87 ? 0.209 9.877 -12.855 1.00 84.81 87 VAL A C 1
ATOM 701 O O . VAL A 1 87 ? -0.595 9.286 -12.128 1.00 84.81 87 VAL A O 1
ATOM 704 N N . CYS A 1 88 ? 0.561 11.146 -12.625 1.00 86.81 88 CYS A N 1
ATOM 705 C CA . CYS A 1 88 ? 0.043 11.915 -11.492 1.00 86.81 88 CYS A CA 1
ATOM 706 C C . CYS A 1 88 ? -1.479 12.095 -11.556 1.00 86.81 88 CYS A C 1
ATOM 708 O O . CYS A 1 88 ? -2.161 11.884 -10.550 1.00 86.81 88 CYS A O 1
ATOM 710 N N . ILE A 1 89 ? -2.024 12.454 -12.722 1.00 89.88 89 ILE A N 1
ATOM 711 C CA . ILE A 1 89 ? -3.468 12.672 -12.897 1.00 89.88 89 ILE A CA 1
ATOM 712 C C . ILE A 1 89 ? -4.241 11.367 -12.680 1.00 89.88 89 ILE A C 1
ATOM 714 O O . ILE A 1 89 ? -5.218 11.344 -11.927 1.00 89.88 89 ILE A O 1
ATOM 718 N N . LEU A 1 90 ? -3.794 10.269 -13.289 1.00 88.25 90 LEU A N 1
ATOM 719 C CA . LEU A 1 90 ? -4.455 8.970 -13.158 1.00 88.25 90 LEU A CA 1
ATOM 720 C C . LEU A 1 90 ? -4.352 8.419 -11.735 1.00 88.25 90 LEU A C 1
ATOM 722 O O . LEU A 1 90 ? -5.350 7.938 -11.195 1.00 88.25 90 LEU A O 1
ATOM 726 N N . SER A 1 91 ? -3.197 8.570 -11.085 1.00 88.38 91 SER A N 1
ATOM 727 C CA . SER A 1 91 ? -3.018 8.185 -9.680 1.00 88.38 91 SER A CA 1
ATOM 728 C C . SER A 1 91 ? -3.912 9.006 -8.746 1.00 88.38 91 SER A C 1
ATOM 730 O O . SER A 1 91 ? -4.502 8.458 -7.813 1.00 88.38 91 SER A O 1
ATOM 732 N N . ALA A 1 92 ? -4.080 10.306 -9.006 1.00 90.81 92 ALA A N 1
ATOM 733 C CA . ALA A 1 92 ? -4.978 11.162 -8.233 1.00 90.81 92 ALA A CA 1
ATOM 734 C C . ALA A 1 92 ? -6.454 10.767 -8.413 1.00 90.81 92 ALA A C 1
ATOM 736 O O . ALA A 1 92 ? -7.200 10.704 -7.432 1.00 90.81 92 ALA A O 1
ATOM 737 N N . LEU A 1 93 ? -6.875 10.452 -9.642 1.00 93.12 93 LEU A N 1
ATOM 738 C CA . LEU A 1 93 ? -8.222 9.943 -9.921 1.00 93.12 93 LEU A CA 1
ATOM 739 C C . LEU A 1 93 ? -8.462 8.598 -9.233 1.00 93.12 93 LEU A C 1
ATOM 741 O O . LEU A 1 93 ? -9.496 8.409 -8.591 1.00 93.12 93 LEU A O 1
ATOM 745 N N . PHE A 1 94 ? -7.495 7.689 -9.309 1.00 91.94 94 PHE A N 1
ATOM 746 C CA . PHE A 1 94 ? -7.555 6.396 -8.641 1.00 91.94 94 PHE A CA 1
ATOM 747 C C . PHE A 1 94 ? -7.707 6.541 -7.121 1.00 91.94 94 PHE A C 1
ATOM 749 O O . PHE A 1 94 ? -8.627 5.974 -6.523 1.00 91.94 94 PHE A O 1
ATOM 756 N N . LEU A 1 95 ? -6.874 7.382 -6.502 1.00 92.00 95 LEU A N 1
ATOM 757 C CA . LEU A 1 95 ? -6.962 7.708 -5.080 1.00 92.00 95 LEU A CA 1
ATOM 758 C C . LEU A 1 95 ? -8.338 8.285 -4.720 1.00 92.00 95 LEU A C 1
ATOM 760 O O . LEU A 1 95 ? -8.939 7.898 -3.715 1.00 92.00 95 LEU A O 1
ATOM 764 N N . HIS A 1 96 ? -8.864 9.187 -5.550 1.00 93.31 96 HIS A N 1
ATOM 765 C CA . HIS A 1 96 ? -10.182 9.780 -5.348 1.00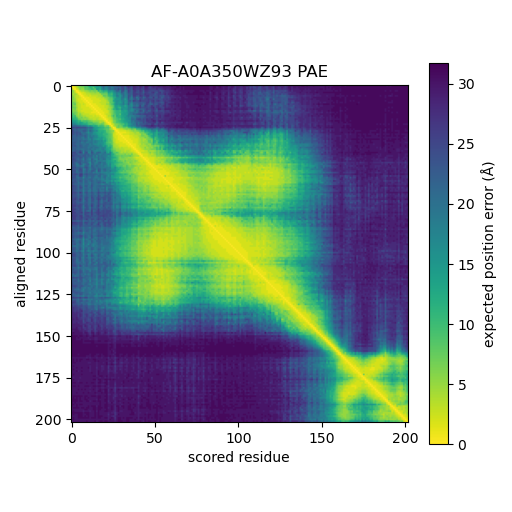 93.31 96 HIS A CA 1
ATOM 766 C C . HIS A 1 96 ? -11.303 8.726 -5.377 1.00 93.31 96 HIS A C 1
ATOM 768 O O . HIS A 1 96 ? -12.200 8.754 -4.527 1.00 93.31 96 HIS A O 1
ATOM 774 N N . LEU A 1 97 ? -11.246 7.766 -6.306 1.00 93.44 97 LEU A N 1
ATOM 775 C CA . LEU A 1 97 ? -12.213 6.667 -6.395 1.00 93.44 97 LEU A CA 1
ATOM 776 C C . LEU A 1 97 ? -12.171 5.766 -5.156 1.00 93.44 97 LEU A C 1
ATOM 778 O O . LEU A 1 97 ? -13.226 5.422 -4.613 1.00 93.44 97 LEU A O 1
ATOM 782 N N . ILE A 1 98 ? -10.971 5.444 -4.669 1.00 92.56 98 ILE A N 1
ATOM 783 C CA . ILE A 1 98 ? -10.794 4.654 -3.448 1.00 92.56 98 ILE A CA 1
ATOM 784 C C . ILE A 1 98 ? -11.351 5.396 -2.234 1.00 92.56 98 ILE A C 1
ATOM 786 O O . ILE A 1 98 ? -12.141 4.828 -1.479 1.00 92.56 98 ILE A O 1
ATOM 790 N N . LEU A 1 99 ? -11.032 6.679 -2.067 1.00 91.75 99 LEU A N 1
ATOM 791 C CA . LEU A 1 99 ? -11.576 7.478 -0.966 1.00 91.75 99 LEU A CA 1
ATOM 792 C C . LEU A 1 99 ? -13.107 7.537 -1.014 1.00 91.75 99 LEU A C 1
ATOM 794 O O . LEU A 1 99 ? -13.763 7.342 0.011 1.00 91.75 99 LEU A O 1
ATOM 798 N N . ARG A 1 100 ? -13.692 7.717 -2.205 1.00 93.62 100 ARG A N 1
ATOM 799 C CA . ARG A 1 100 ? -15.149 7.683 -2.392 1.00 93.62 100 ARG A CA 1
ATOM 800 C C . ARG A 1 100 ? -15.743 6.329 -1.996 1.00 93.62 100 ARG A C 1
ATOM 802 O O . ARG A 1 100 ? -16.812 6.293 -1.381 1.00 93.62 100 ARG A O 1
ATOM 809 N N . TRP A 1 101 ? -15.071 5.225 -2.322 1.00 92.81 101 TRP A N 1
ATOM 810 C CA . TRP A 1 101 ? -15.486 3.884 -1.910 1.00 92.81 101 TRP A CA 1
ATOM 811 C C . TRP A 1 101 ? -15.420 3.707 -0.386 1.00 92.81 101 TRP A C 1
ATOM 813 O O . TRP A 1 101 ? -16.380 3.204 0.200 1.00 92.81 101 TRP A O 1
ATOM 823 N N . LEU A 1 102 ? -14.368 4.194 0.280 1.00 91.00 102 LEU A N 1
ATOM 824 C CA . LEU A 1 102 ? -14.272 4.165 1.746 1.00 91.00 102 LEU A CA 1
ATOM 825 C C . LEU A 1 102 ? -15.390 4.980 2.404 1.00 91.00 102 LEU A C 1
ATOM 827 O O . LEU A 1 102 ? -16.005 4.521 3.369 1.00 91.00 102 LEU A O 1
ATOM 831 N N . TYR A 1 103 ? -15.698 6.163 1.874 1.00 93.25 103 TYR A N 1
ATOM 832 C CA . TYR A 1 103 ? -16.741 7.023 2.439 1.00 93.25 103 TYR A CA 1
ATOM 833 C C . TYR A 1 103 ? -18.130 6.394 2.356 1.00 93.25 103 TYR A C 1
ATOM 835 O O . TYR A 1 103 ? -18.893 6.483 3.318 1.00 93.25 103 TYR A O 1
ATOM 843 N N . LYS A 1 104 ? -18.437 5.665 1.276 1.00 91.62 104 LYS A N 1
ATOM 844 C CA . LYS A 1 104 ? -19.685 4.886 1.182 1.00 91.62 104 LYS A CA 1
ATOM 845 C C . LYS A 1 104 ? -19.818 3.817 2.272 1.00 91.62 104 LYS A C 1
ATOM 847 O O . LYS A 1 104 ? -20.931 3.441 2.614 1.00 91.62 104 LYS A O 1
ATOM 852 N N . HIS A 1 105 ? -18.706 3.348 2.833 1.00 88.75 105 HIS A N 1
ATOM 853 C CA . HIS A 1 105 ? -18.677 2.309 3.862 1.00 88.75 105 HIS A CA 1
ATOM 854 C C . HIS A 1 105 ? -18.555 2.865 5.290 1.00 88.75 105 HIS A C 1
ATOM 856 O O . HIS A 1 105 ? -18.179 2.129 6.201 1.00 88.75 105 HIS A O 1
ATOM 862 N N . GLY A 1 106 ? -18.868 4.151 5.497 1.00 88.38 106 GLY A N 1
ATOM 863 C CA . GLY A 1 106 ? -18.938 4.763 6.829 1.00 88.38 106 GLY A CA 1
ATOM 864 C C . GLY A 1 106 ? -17.593 5.221 7.396 1.00 88.38 106 GLY A C 1
ATOM 865 O O . GLY A 1 106 ? -17.501 5.550 8.580 1.00 88.38 106 GLY A O 1
ATOM 866 N N . TYR A 1 107 ? -16.536 5.259 6.580 1.00 88.25 107 TYR A N 1
ATOM 867 C CA . TYR A 1 107 ? -15.261 5.825 7.011 1.00 88.25 107 TYR A CA 1
ATOM 868 C C . TYR A 1 107 ? -15.330 7.353 7.018 1.00 88.25 107 TYR A C 1
ATOM 870 O O . TYR A 1 107 ? -15.696 7.982 6.029 1.00 88.25 107 TYR A O 1
ATOM 878 N N . THR A 1 108 ? -14.911 7.969 8.123 1.00 90.25 108 THR A N 1
ATOM 879 C CA . THR A 1 108 ? -14.675 9.417 8.173 1.00 90.25 108 THR A CA 1
ATOM 880 C C . THR A 1 108 ? -13.383 9.767 7.435 1.00 90.25 108 THR A C 1
ATOM 882 O O . THR A 1 108 ? -12.491 8.929 7.313 1.00 90.25 108 THR A O 1
ATOM 885 N N . HIS A 1 109 ? -13.230 11.018 6.989 1.00 85.62 109 HIS A N 1
ATOM 886 C CA . HIS A 1 109 ? -12.039 11.475 6.258 1.00 85.62 109 HIS A CA 1
ATOM 887 C C . HIS A 1 109 ? -10.719 11.115 6.968 1.00 85.62 109 HIS A C 1
ATOM 889 O O . HIS A 1 109 ? -9.836 10.497 6.377 1.00 85.62 109 HIS A O 1
ATOM 895 N N . LYS A 1 110 ? -10.624 11.414 8.272 1.00 87.38 110 LYS A N 1
ATOM 896 C CA . LYS A 1 110 ? -9.439 11.103 9.087 1.00 87.38 110 LYS A CA 1
ATOM 897 C C . LYS A 1 110 ? -9.211 9.597 9.223 1.00 87.38 110 LYS A C 1
ATOM 899 O O . LYS A 1 110 ? -8.080 9.141 9.094 1.00 87.38 110 LYS A O 1
ATOM 904 N N . LYS A 1 111 ? -10.275 8.819 9.458 1.00 83.62 111 LYS A N 1
ATOM 905 C CA . LYS A 1 111 ? -10.177 7.362 9.623 1.00 83.62 111 LYS A CA 1
ATOM 906 C C . LYS A 1 111 ? -9.783 6.676 8.314 1.00 83.62 111 LYS A C 1
ATOM 908 O O . LYS A 1 111 ? -8.977 5.753 8.351 1.00 83.62 111 LYS A O 1
ATOM 913 N N . ALA A 1 112 ? -10.311 7.142 7.183 1.00 86.00 112 ALA A N 1
ATOM 914 C CA . ALA A 1 112 ? -10.000 6.632 5.852 1.00 86.00 112 ALA A CA 1
ATOM 915 C C . ALA A 1 112 ? -8.516 6.804 5.518 1.00 86.00 112 ALA A C 1
ATOM 917 O O . ALA A 1 112 ? -7.850 5.819 5.220 1.00 86.00 112 ALA A O 1
ATOM 918 N N . ILE A 1 113 ? -7.990 8.028 5.646 1.00 86.19 113 ILE A N 1
ATOM 919 C CA . ILE A 1 113 ? -6.582 8.319 5.347 1.00 86.19 113 ILE A CA 1
ATOM 920 C C . ILE A 1 113 ? -5.667 7.494 6.247 1.00 86.19 113 ILE A C 1
ATOM 922 O O . ILE A 1 113 ? -4.804 6.789 5.743 1.00 86.19 113 ILE A O 1
ATOM 926 N N . VAL A 1 114 ? -5.890 7.521 7.565 1.00 85.00 114 VAL A N 1
ATOM 927 C CA . VAL A 1 114 ? -5.036 6.793 8.515 1.00 85.00 114 VAL A CA 1
ATOM 928 C C . VAL A 1 114 ? -5.088 5.285 8.269 1.00 85.0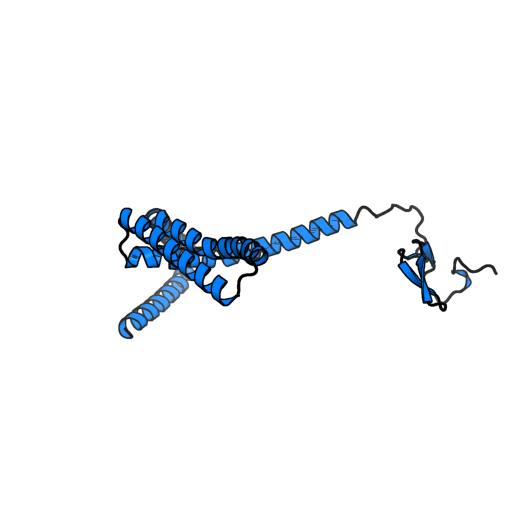0 114 VAL A C 1
ATOM 930 O O . VAL A 1 114 ? -4.053 4.628 8.279 1.00 85.00 114 VAL A O 1
ATOM 933 N N . SER A 1 115 ? -6.269 4.723 8.010 1.00 82.31 115 SER A N 1
ATOM 934 C CA . SER A 1 115 ? -6.391 3.279 7.766 1.00 82.31 115 SER A CA 1
ATOM 935 C C . SER A 1 115 ? -5.773 2.858 6.434 1.00 82.31 115 SER A C 1
ATOM 937 O O . SER A 1 115 ? -5.282 1.742 6.331 1.00 82.31 115 SER A O 1
ATOM 939 N N . MET A 1 116 ? -5.785 3.734 5.430 1.00 87.12 116 MET A N 1
ATOM 940 C CA . MET A 1 116 ? -5.262 3.451 4.095 1.00 87.12 116 MET A CA 1
ATOM 941 C C . MET A 1 116 ? -3.747 3.680 3.989 1.00 87.12 116 MET A C 1
ATOM 943 O O . MET A 1 116 ? -3.088 2.958 3.256 1.00 87.12 116 MET A O 1
ATOM 947 N N . THR A 1 117 ? -3.164 4.643 4.707 1.00 84.44 117 THR A N 1
ATOM 948 C CA . THR A 1 117 ? -1.715 4.915 4.630 1.00 84.44 117 THR A CA 1
ATOM 949 C C . THR A 1 117 ? -0.934 4.240 5.752 1.00 84.44 117 THR A C 1
ATOM 951 O O . THR A 1 117 ? 0.064 3.566 5.513 1.00 84.44 117 THR A O 1
ATOM 954 N N . LEU A 1 118 ? -1.394 4.376 6.995 1.00 82.62 118 LEU A N 1
ATOM 955 C CA . LEU A 1 118 ? -0.626 3.950 8.161 1.00 82.62 118 LEU A CA 1
ATOM 956 C C . LEU A 1 118 ? -0.731 2.440 8.397 1.00 82.62 118 LEU A C 1
ATOM 958 O O . LEU A 1 118 ? 0.259 1.805 8.749 1.00 82.62 118 LEU A O 1
ATOM 962 N N . ALA A 1 119 ? -1.916 1.851 8.214 1.00 81.94 119 ALA A N 1
ATOM 963 C CA . ALA A 1 119 ? -2.119 0.438 8.528 1.00 81.94 119 ALA A CA 1
ATOM 964 C C . ALA A 1 119 ? -1.302 -0.511 7.626 1.00 81.94 119 ALA A C 1
ATOM 966 O O . ALA A 1 119 ? -0.634 -1.379 8.189 1.00 81.94 119 ALA A O 1
ATOM 967 N N . PRO A 1 120 ? -1.254 -0.344 6.285 1.00 81.81 120 PRO A N 1
ATOM 968 C CA . PRO A 1 120 ? -0.390 -1.163 5.432 1.00 81.81 120 PRO A CA 1
ATOM 969 C C . PRO A 1 120 ? 1.089 -1.013 5.780 1.00 81.81 120 PRO A C 1
ATOM 971 O O . PRO A 1 120 ? 1.811 -2.001 5.787 1.00 81.81 120 PRO A O 1
ATOM 974 N N . LEU A 1 121 ? 1.534 0.195 6.135 1.00 82.19 121 LEU A N 1
ATOM 975 C CA . LEU A 1 121 ? 2.925 0.448 6.509 1.00 82.19 121 LEU A CA 1
ATOM 976 C C . LEU A 1 121 ? 3.286 -0.230 7.835 1.00 82.19 121 LEU A C 1
ATOM 978 O O . LEU A 1 121 ? 4.353 -0.821 7.954 1.00 82.19 121 LEU A O 1
ATOM 982 N N . ILE A 1 122 ? 2.380 -0.214 8.815 1.00 80.88 122 ILE A N 1
ATOM 983 C CA . ILE A 1 122 ? 2.554 -0.945 10.077 1.00 80.88 122 ILE A CA 1
ATOM 984 C C . ILE A 1 122 ? 2.579 -2.460 9.838 1.00 80.88 122 ILE A C 1
ATOM 986 O O . ILE A 1 122 ? 3.359 -3.161 10.480 1.00 80.88 122 ILE A O 1
ATOM 990 N N . ILE A 1 123 ? 1.724 -2.967 8.944 1.00 79.38 123 ILE A N 1
ATOM 991 C CA . ILE A 1 123 ? 1.706 -4.384 8.555 1.00 79.38 123 ILE A CA 1
ATOM 992 C C . ILE A 1 123 ? 3.032 -4.755 7.902 1.00 79.38 123 ILE A C 1
ATOM 994 O O . ILE A 1 123 ? 3.652 -5.731 8.308 1.00 79.38 123 ILE A O 1
ATOM 998 N N . LEU A 1 124 ? 3.493 -3.948 6.948 1.00 77.19 124 LEU A N 1
ATOM 999 C CA . LEU A 1 124 ? 4.769 -4.147 6.280 1.00 77.19 124 LEU A CA 1
ATOM 1000 C C . LEU A 1 124 ? 5.918 -4.125 7.291 1.00 77.19 124 LEU A C 1
ATOM 1002 O O . LEU A 1 124 ? 6.698 -5.063 7.317 1.00 77.19 124 LEU A O 1
ATOM 1006 N N . LEU A 1 125 ? 5.975 -3.131 8.181 1.00 76.38 125 LEU A N 1
ATOM 1007 C CA . LEU A 1 125 ? 7.005 -3.018 9.220 1.00 76.38 125 LEU A CA 1
ATOM 1008 C C . LEU A 1 125 ? 7.027 -4.233 10.158 1.00 76.38 125 LEU A C 1
ATOM 1010 O O . LEU A 1 125 ? 8.095 -4.688 10.556 1.00 76.38 125 LEU A O 1
ATOM 1014 N N . PHE A 1 126 ? 5.853 -4.772 10.491 1.00 75.38 126 PHE A N 1
ATOM 1015 C CA . PHE A 1 126 ? 5.739 -6.007 11.262 1.00 75.38 126 PHE A CA 1
ATOM 1016 C C . PHE A 1 126 ? 6.208 -7.234 10.469 1.00 75.38 126 PHE A C 1
ATOM 1018 O O . PHE A 1 126 ? 6.790 -8.146 11.048 1.00 75.38 126 PHE A O 1
ATOM 1025 N N . LEU A 1 127 ? 5.976 -7.253 9.154 1.00 75.12 127 LEU A N 1
ATOM 1026 C CA . LEU A 1 127 ? 6.379 -8.340 8.269 1.00 75.12 127 LEU A CA 1
ATOM 1027 C C . LEU A 1 127 ? 7.861 -8.288 7.877 1.00 75.12 127 LEU A C 1
ATOM 1029 O O . LEU A 1 127 ? 8.413 -9.349 7.624 1.00 75.12 127 LEU A O 1
ATOM 1033 N N . ILE A 1 128 ? 8.529 -7.124 7.876 1.00 75.62 128 ILE A N 1
ATOM 1034 C CA . ILE A 1 128 ? 9.957 -6.974 7.517 1.00 75.62 128 ILE A CA 1
ATOM 1035 C C . ILE A 1 128 ? 10.868 -8.043 8.150 1.00 75.62 128 ILE A C 1
ATOM 1037 O O . ILE A 1 128 ? 11.593 -8.683 7.392 1.00 75.62 128 ILE A O 1
ATOM 1041 N N . PRO A 1 129 ? 10.856 -8.307 9.473 1.00 73.00 129 PRO A N 1
ATOM 1042 C CA . PRO A 1 129 ? 11.729 -9.330 10.058 1.00 73.00 129 PRO A CA 1
ATOM 1043 C C . PRO A 1 129 ? 11.451 -10.745 9.525 1.00 73.00 129 PRO A C 1
ATOM 1045 O O . PRO A 1 129 ? 12.370 -11.554 9.418 1.00 73.00 129 PRO A O 1
ATOM 1048 N N . PHE A 1 130 ? 10.203 -11.047 9.157 1.00 74.94 130 PHE A N 1
ATOM 1049 C CA . PHE A 1 130 ? 9.822 -12.332 8.568 1.00 74.94 130 PHE A CA 1
ATOM 1050 C C . PHE A 1 130 ? 10.143 -12.393 7.074 1.00 74.94 130 PHE A C 1
ATOM 1052 O O . PHE A 1 130 ? 10.596 -13.426 6.597 1.00 74.94 130 PHE A O 1
ATOM 1059 N N . LEU A 1 131 ? 9.952 -11.289 6.349 1.00 74.62 131 LEU A N 1
ATOM 1060 C CA . LEU A 1 131 ? 10.256 -11.167 4.925 1.00 74.62 131 LEU A CA 1
ATOM 1061 C C . LEU A 1 131 ? 11.761 -11.232 4.670 1.00 74.62 131 LEU A C 1
ATOM 1063 O O . LEU A 1 131 ? 12.181 -11.925 3.753 1.00 74.62 131 LEU A O 1
ATOM 1067 N N . LEU A 1 132 ? 12.570 -10.571 5.501 1.00 70.81 132 LEU A N 1
ATOM 1068 C CA . LEU A 1 132 ? 14.027 -10.609 5.393 1.00 70.81 132 LEU A CA 1
ATOM 1069 C C . LEU A 1 132 ? 14.564 -12.016 5.678 1.00 70.81 132 LEU A C 1
ATOM 1071 O O . LEU A 1 132 ? 15.419 -12.507 4.951 1.00 70.81 132 LEU A O 1
ATOM 1075 N N . LYS A 1 133 ? 14.015 -12.686 6.699 1.00 70.00 133 LYS A N 1
ATOM 1076 C CA . LYS A 1 133 ? 14.377 -14.068 7.029 1.00 70.00 133 LYS A CA 1
ATOM 1077 C C . LYS A 1 133 ? 13.900 -15.069 5.974 1.00 70.00 133 LYS A C 1
ATOM 1079 O O . LYS A 1 133 ? 14.585 -16.048 5.710 1.00 70.00 133 LYS A O 1
ATOM 1084 N N . ALA A 1 134 ? 12.729 -14.844 5.380 1.00 69.69 134 ALA A N 1
ATOM 1085 C CA . ALA A 1 134 ? 12.258 -15.647 4.260 1.00 69.69 134 ALA A CA 1
ATOM 1086 C C . ALA A 1 134 ? 13.168 -15.449 3.043 1.00 69.69 134 ALA A C 1
ATOM 1088 O O . ALA A 1 134 ? 13.580 -16.433 2.449 1.00 69.69 134 ALA A O 1
ATOM 1089 N N . ALA A 1 135 ? 13.539 -14.207 2.719 1.00 70.31 135 ALA A N 1
ATOM 1090 C CA . ALA A 1 135 ? 14.450 -13.901 1.620 1.00 70.31 135 ALA A CA 1
ATOM 1091 C C . ALA A 1 135 ? 15.824 -14.563 1.798 1.00 70.31 135 ALA A C 1
ATOM 1093 O O . ALA A 1 135 ? 16.296 -15.193 0.861 1.00 70.31 135 ALA A O 1
ATOM 1094 N N . SER A 1 136 ? 16.425 -14.508 2.994 1.00 71.12 136 SER A N 1
ATOM 1095 C CA . SER A 1 136 ? 17.691 -15.210 3.253 1.00 71.12 136 SER A CA 1
ATOM 1096 C C . SER A 1 136 ? 17.546 -16.731 3.164 1.00 71.12 136 SER A C 1
ATOM 1098 O O . SER A 1 136 ? 18.443 -17.400 2.681 1.00 71.12 136 SER A O 1
ATOM 1100 N N . LEU A 1 137 ? 16.403 -17.283 3.586 1.00 65.38 137 LEU A N 1
ATOM 1101 C CA . LEU A 1 137 ? 16.119 -18.715 3.458 1.00 65.38 137 LEU A CA 1
ATOM 1102 C C . LEU A 1 137 ? 15.934 -19.132 1.992 1.00 65.38 137 LEU A C 1
ATOM 1104 O O . LEU A 1 137 ? 16.336 -20.229 1.627 1.00 65.38 137 LEU A O 1
ATOM 1108 N N . PHE A 1 138 ? 15.349 -18.273 1.152 1.00 64.56 138 PHE A N 1
ATOM 1109 C CA . PHE A 1 138 ? 15.280 -18.500 -0.293 1.00 64.56 138 PHE A CA 1
ATOM 1110 C C . PHE A 1 138 ? 16.654 -18.409 -0.958 1.00 64.56 138 PHE A C 1
ATOM 1112 O O . PHE A 1 138 ? 16.899 -19.179 -1.876 1.00 64.56 138 PHE A O 1
ATOM 1119 N N . ASP A 1 139 ? 17.533 -17.518 -0.498 1.00 71.50 139 ASP A N 1
ATOM 1120 C CA . ASP A 1 139 ? 18.903 -17.391 -1.010 1.00 71.50 139 ASP A CA 1
ATOM 1121 C C . ASP A 1 139 ? 19.738 -18.629 -0.641 1.00 71.50 139 ASP A C 1
ATOM 1123 O O . ASP A 1 139 ? 20.312 -19.278 -1.512 1.00 71.50 139 ASP A O 1
ATOM 1127 N N . ASP A 1 140 ? 19.678 -19.057 0.625 1.00 72.50 140 ASP A N 1
ATOM 1128 C CA . ASP A 1 140 ? 20.311 -20.296 1.092 1.00 72.50 140 ASP A CA 1
ATOM 1129 C C . ASP A 1 140 ? 19.744 -21.536 0.379 1.00 72.50 140 ASP A C 1
ATOM 1131 O O . ASP A 1 140 ? 20.493 -22.450 0.040 1.00 72.50 140 ASP A O 1
ATOM 1135 N N . LEU A 1 141 ? 18.430 -21.577 0.118 1.00 63.84 141 LEU A N 1
ATOM 1136 C CA . LEU A 1 141 ? 17.796 -22.665 -0.631 1.00 63.84 141 LEU A CA 1
ATOM 1137 C C . LEU A 1 141 ? 18.214 -22.654 -2.102 1.00 63.84 141 LEU A C 1
ATOM 1139 O O . LEU A 1 141 ? 18.475 -23.723 -2.638 1.00 63.84 141 LEU A O 1
ATOM 1143 N N . LEU A 1 142 ? 18.290 -21.484 -2.744 1.00 64.88 142 LEU A N 1
ATOM 1144 C CA . LEU A 1 142 ? 18.724 -21.345 -4.134 1.00 64.88 142 LEU A CA 1
ATOM 1145 C C . LEU A 1 142 ? 20.177 -21.807 -4.286 1.00 64.88 142 LEU A C 1
ATOM 1147 O O . LEU A 1 142 ? 20.468 -22.594 -5.185 1.00 64.88 142 LEU A O 1
ATOM 1151 N N . VAL A 1 143 ? 21.058 -21.381 -3.375 1.00 65.69 143 VAL A N 1
ATOM 1152 C CA . VAL A 1 143 ? 22.462 -21.812 -3.311 1.00 65.69 143 VAL A CA 1
ATOM 1153 C C . VAL A 1 143 ? 22.563 -23.313 -3.038 1.00 65.69 143 VAL A C 1
ATOM 1155 O O . VAL A 1 143 ? 23.318 -23.996 -3.723 1.00 65.69 143 VAL A O 1
ATOM 1158 N N . ALA A 1 144 ? 21.771 -23.853 -2.109 1.00 60.22 144 ALA A N 1
ATOM 1159 C CA . ALA A 1 144 ? 21.743 -25.289 -1.837 1.00 60.22 144 ALA A CA 1
ATOM 1160 C C . ALA A 1 144 ? 21.234 -26.102 -3.039 1.00 60.22 144 ALA A C 1
ATOM 1162 O O . ALA A 1 144 ? 21.818 -27.130 -3.362 1.00 60.22 144 ALA A O 1
ATOM 1163 N N . THR A 1 145 ? 20.196 -25.638 -3.744 1.00 58.66 145 THR A N 1
ATOM 1164 C CA . THR A 1 145 ? 19.730 -26.294 -4.975 1.00 58.66 145 THR A CA 1
ATOM 1165 C C . THR A 1 145 ? 20.735 -26.167 -6.113 1.00 58.66 145 THR A C 1
ATOM 1167 O O . THR A 1 145 ? 20.911 -27.122 -6.853 1.00 58.66 145 THR A O 1
ATOM 1170 N N . ALA A 1 146 ? 21.424 -25.031 -6.254 1.00 58.56 146 ALA A N 1
ATOM 1171 C CA . ALA A 1 146 ? 22.468 -24.865 -7.262 1.00 58.56 146 ALA A CA 1
ATOM 1172 C C . ALA A 1 146 ? 23.679 -25.772 -6.984 1.00 58.56 146 ALA A C 1
ATOM 1174 O O . ALA A 1 146 ? 24.229 -26.336 -7.922 1.00 58.56 146 ALA A O 1
ATOM 1175 N N . ALA A 1 147 ? 24.046 -25.964 -5.712 1.00 58.72 147 ALA A N 1
ATOM 1176 C CA . ALA A 1 147 ? 25.095 -26.900 -5.308 1.00 58.72 147 ALA A CA 1
ATOM 1177 C C . ALA A 1 147 ? 24.706 -28.375 -5.541 1.00 58.72 147 ALA A C 1
ATOM 1179 O O . ALA A 1 147 ? 25.570 -29.187 -5.849 1.00 58.72 147 ALA A O 1
ATOM 1180 N N . ASP A 1 148 ? 23.418 -28.723 -5.445 1.00 56.00 148 ASP A N 1
ATOM 1181 C CA . ASP A 1 148 ? 22.915 -30.076 -5.743 1.00 56.00 148 ASP A CA 1
ATOM 1182 C C . ASP A 1 148 ? 22.914 -30.378 -7.259 1.00 56.00 148 ASP A C 1
ATOM 1184 O O . ASP A 1 148 ? 23.085 -31.522 -7.665 1.00 56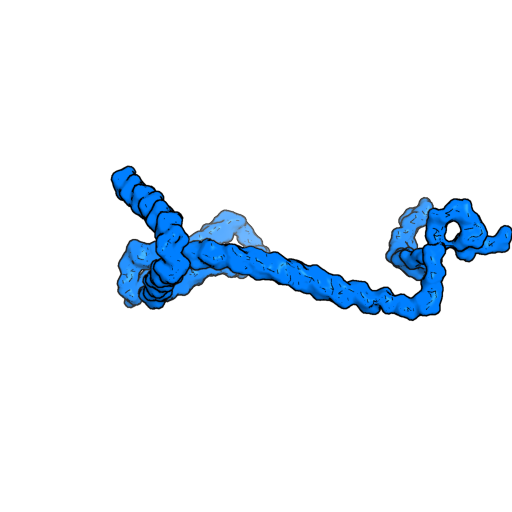.00 148 ASP A O 1
ATOM 1188 N N . PHE A 1 149 ? 22.802 -29.351 -8.115 1.00 54.00 149 PHE A N 1
ATOM 1189 C CA . PHE A 1 149 ? 22.973 -29.490 -9.571 1.00 54.00 149 PHE A CA 1
ATOM 1190 C C . PHE A 1 149 ? 24.442 -29.540 -10.027 1.00 54.00 149 PHE A C 1
ATOM 1192 O O . PHE A 1 149 ? 24.701 -29.987 -11.143 1.00 54.00 149 PHE A O 1
ATOM 1199 N N . ASP A 1 150 ? 25.392 -29.094 -9.201 1.00 53.72 150 ASP A N 1
ATOM 1200 C CA . ASP A 1 150 ? 26.831 -29.101 -9.523 1.00 53.72 150 ASP A CA 1
ATOM 1201 C C . ASP A 1 150 ? 27.521 -30.422 -9.124 1.00 53.72 150 ASP A C 1
ATOM 1203 O O . ASP A 1 150 ? 28.613 -30.733 -9.592 1.00 53.72 150 ASP A O 1
ATOM 1207 N N . HIS A 1 151 ? 26.862 -31.256 -8.311 1.00 50.03 151 HIS A N 1
ATOM 1208 C CA . HIS A 1 151 ? 27.396 -32.553 -7.880 1.00 50.03 151 HIS A CA 1
ATOM 1209 C C . HIS A 1 151 ? 27.118 -33.732 -8.837 1.00 50.03 151 HIS A C 1
ATOM 1211 O O . HIS A 1 151 ? 27.572 -34.838 -8.560 1.00 50.03 151 HIS A O 1
ATOM 1217 N N . ASP A 1 152 ? 26.449 -33.527 -9.981 1.00 46.84 152 ASP A N 1
ATOM 1218 C CA . ASP A 1 152 ? 26.173 -34.601 -10.966 1.00 46.84 152 ASP A CA 1
ATOM 1219 C C . ASP A 1 152 ? 27.260 -34.746 -12.058 1.00 46.84 152 ASP A C 1
ATOM 1221 O O . ASP A 1 152 ? 27.118 -35.524 -13.000 1.00 46.84 152 ASP A O 1
ATOM 1225 N N . TYR A 1 153 ? 28.380 -34.023 -11.931 1.00 46.03 153 TYR A N 1
ATOM 1226 C CA . TYR A 1 153 ? 29.615 -34.286 -12.688 1.00 46.03 153 TYR A CA 1
ATOM 1227 C C . TYR A 1 153 ? 30.747 -34.833 -11.811 1.00 46.03 153 TYR A C 1
ATOM 1229 O O . TYR A 1 153 ? 31.913 -34.766 -12.207 1.00 46.03 153 TYR A O 1
ATOM 1237 N N . ASP A 1 154 ? 30.428 -35.463 -10.676 1.00 48.56 154 ASP A N 1
ATOM 1238 C CA . ASP A 1 154 ? 31.329 -36.488 -10.144 1.00 48.56 154 ASP A CA 1
ATOM 1239 C C . ASP A 1 154 ? 31.199 -37.711 -11.059 1.00 48.56 154 ASP A C 1
ATOM 1241 O O . ASP A 1 154 ? 30.479 -38.680 -10.816 1.00 48.56 154 ASP A O 1
ATOM 1245 N N . VAL A 1 155 ? 31.878 -37.627 -12.205 1.00 49.19 155 VAL A N 1
ATOM 1246 C CA . VAL A 1 155 ? 32.281 -38.830 -12.908 1.00 49.19 155 VAL A CA 1
ATOM 1247 C C . VAL A 1 155 ? 33.127 -39.579 -11.889 1.00 49.19 155 VAL A C 1
ATOM 1249 O O . VAL A 1 155 ? 34.266 -39.187 -11.635 1.00 49.19 155 VAL A O 1
ATOM 1252 N N . ASP A 1 156 ? 32.563 -40.638 -11.309 1.00 46.22 156 ASP A N 1
ATOM 1253 C CA . ASP A 1 156 ? 33.300 -41.724 -10.669 1.00 46.22 156 ASP A CA 1
ATOM 1254 C C . ASP A 1 156 ? 34.263 -42.306 -11.723 1.00 46.22 156 ASP A C 1
ATOM 1256 O O . ASP A 1 156 ? 34.042 -43.356 -12.332 1.00 46.22 156 ASP A O 1
ATOM 1260 N N . VAL A 1 157 ? 35.340 -41.572 -12.008 1.00 49.09 157 VAL A N 1
ATOM 1261 C CA . VAL A 1 157 ? 36.506 -42.072 -12.711 1.00 49.09 157 VAL A CA 1
ATOM 1262 C C . VAL A 1 157 ? 37.283 -42.820 -11.649 1.00 49.09 157 VAL A C 1
ATOM 1264 O O . VAL A 1 157 ? 38.166 -42.283 -10.979 1.00 49.09 157 VAL A O 1
ATOM 1267 N N . ASP A 1 158 ? 36.916 -44.083 -11.501 1.00 46.53 158 ASP A N 1
ATOM 1268 C CA . ASP A 1 158 ? 37.735 -45.132 -10.914 1.00 46.53 158 ASP A CA 1
ATOM 1269 C C . ASP A 1 158 ? 39.098 -45.149 -11.649 1.00 46.53 158 ASP A C 1
ATOM 1271 O O . ASP A 1 158 ? 39.292 -45.852 -12.642 1.00 46.53 158 ASP A O 1
ATOM 1275 N N . GLY A 1 159 ? 40.008 -44.239 -11.266 1.00 48.59 159 GLY A N 1
ATOM 1276 C CA . GLY A 1 159 ? 41.265 -43.999 -11.984 1.00 48.59 159 GLY A CA 1
ATOM 1277 C C . GLY A 1 159 ? 41.899 -42.600 -11.912 1.00 48.59 159 GLY A C 1
ATOM 1278 O O . GLY A 1 159 ? 42.822 -42.348 -12.687 1.00 48.59 159 GLY A O 1
ATOM 1279 N N . ILE A 1 160 ? 41.470 -41.680 -11.036 1.00 48.69 160 ILE A N 1
ATOM 1280 C CA . ILE A 1 160 ? 42.142 -40.370 -10.897 1.00 48.69 160 ILE A CA 1
ATOM 1281 C C . ILE A 1 160 ? 43.529 -40.557 -10.263 1.00 48.69 160 ILE A C 1
ATOM 1283 O O . ILE A 1 160 ? 43.674 -40.746 -9.056 1.00 48.69 160 ILE A O 1
ATOM 1287 N N . ASN A 1 161 ? 44.572 -40.475 -11.092 1.00 55.69 161 ASN A N 1
ATOM 1288 C CA . ASN A 1 161 ? 45.932 -40.256 -10.618 1.00 55.69 161 ASN A CA 1
ATOM 1289 C C . ASN A 1 161 ? 46.000 -38.833 -10.007 1.00 55.69 161 ASN A C 1
ATOM 1291 O O . ASN A 1 161 ? 45.738 -37.871 -10.741 1.00 55.69 161 ASN A O 1
ATOM 1295 N N . PRO A 1 162 ? 46.359 -38.664 -8.712 1.00 60.28 162 PRO A N 1
ATOM 1296 C CA . PRO A 1 162 ? 46.428 -37.361 -8.024 1.00 60.28 162 PRO A CA 1
ATOM 1297 C C . PRO A 1 162 ? 47.416 -36.357 -8.650 1.00 60.28 162 PRO A C 1
ATOM 1299 O O . PRO A 1 162 ? 47.502 -35.204 -8.228 1.00 60.28 162 PRO A O 1
ATOM 1302 N N . GLU A 1 163 ? 48.166 -36.780 -9.663 1.00 65.94 163 GLU A N 1
ATOM 1303 C CA . GLU A 1 163 ? 49.146 -35.983 -10.395 1.00 65.94 163 GLU A CA 1
ATOM 1304 C C . GLU A 1 163 ? 48.570 -35.288 -11.641 1.00 65.94 163 GLU A C 1
ATOM 1306 O O . GLU A 1 163 ? 49.305 -34.595 -12.344 1.00 65.94 163 GLU A O 1
ATOM 1311 N N . THR A 1 164 ? 47.270 -35.425 -11.925 1.00 69.38 164 THR A N 1
ATOM 1312 C CA . THR A 1 164 ? 46.619 -34.812 -13.098 1.00 69.38 164 THR A CA 1
ATOM 1313 C C . THR A 1 164 ? 45.385 -33.987 -12.724 1.00 69.38 164 THR A C 1
ATOM 1315 O O . THR A 1 164 ? 44.710 -34.290 -11.745 1.00 69.38 164 THR A O 1
ATOM 1318 N N . HIS A 1 165 ? 45.088 -32.942 -13.501 1.00 71.75 165 HIS A N 1
ATOM 1319 C CA . HIS A 1 165 ? 43.869 -32.135 -13.392 1.00 71.75 165 HIS A CA 1
ATOM 1320 C C . HIS A 1 165 ? 43.206 -31.966 -14.763 1.00 71.75 165 HIS A C 1
ATOM 1322 O O . HIS A 1 165 ? 43.869 -31.961 -15.806 1.00 71.75 165 HIS A O 1
ATOM 1328 N N . VAL A 1 166 ? 41.882 -31.817 -14.761 1.00 78.25 166 VAL A N 1
ATOM 1329 C CA . VAL A 1 166 ? 41.100 -31.512 -15.964 1.00 78.25 166 VAL A CA 1
ATOM 1330 C C . VAL A 1 166 ? 41.167 -30.008 -16.222 1.00 78.25 166 VAL A C 1
ATOM 1332 O O . VAL A 1 166 ? 40.972 -29.204 -15.314 1.00 78.25 166 VAL A O 1
ATOM 1335 N N . VAL A 1 167 ? 41.458 -29.624 -17.463 1.00 75.88 167 VAL A N 1
ATOM 1336 C CA . VAL A 1 167 ? 41.380 -28.239 -17.932 1.00 75.88 167 VAL A CA 1
ATOM 1337 C C . VAL A 1 167 ? 40.146 -28.097 -18.806 1.00 75.88 167 VAL A C 1
ATOM 1339 O O . VAL A 1 167 ? 40.007 -28.796 -19.812 1.00 75.88 167 VAL A O 1
ATOM 1342 N N . GLU A 1 168 ? 39.263 -27.178 -18.424 1.00 78.62 168 GLU A N 1
ATOM 1343 C CA . GLU A 1 168 ? 38.062 -26.849 -19.187 1.00 78.62 168 GLU A CA 1
ATOM 1344 C C . GLU A 1 168 ? 38.398 -26.253 -20.564 1.00 78.62 168 GLU A C 1
ATOM 1346 O O . GLU A 1 168 ? 39.458 -25.650 -20.790 1.00 78.62 168 GLU A O 1
ATOM 1351 N N . GLY A 1 169 ? 37.476 -26.441 -21.509 1.00 82.00 169 GLY A N 1
ATOM 1352 C CA . GLY A 1 169 ? 37.628 -25.906 -22.856 1.00 82.00 169 GLY A CA 1
ATOM 1353 C C . GLY A 1 169 ? 37.610 -24.376 -22.859 1.00 82.00 169 GLY A C 1
ATOM 1354 O O . GLY A 1 169 ? 36.772 -23.756 -22.207 1.00 82.00 169 GLY A O 1
ATOM 1355 N N . HIS A 1 170 ? 38.534 -23.752 -23.589 1.00 82.88 170 HIS A N 1
ATOM 1356 C CA . HIS A 1 170 ? 38.676 -22.293 -23.622 1.00 82.88 170 HIS A CA 1
ATOM 1357 C C . HIS A 1 170 ? 39.098 -21.784 -25.001 1.00 82.88 170 HIS A C 1
ATOM 1359 O O . HIS A 1 170 ? 39.737 -22.487 -25.785 1.00 82.88 170 HIS A O 1
ATOM 1365 N N . TYR A 1 171 ? 38.765 -20.525 -25.287 1.00 85.62 171 TYR A N 1
ATOM 1366 C CA . TYR A 1 171 ? 39.252 -19.829 -26.474 1.00 85.62 171 TYR A CA 1
ATOM 1367 C C . TYR A 1 171 ? 40.671 -19.311 -26.246 1.00 85.62 171 TYR A C 1
ATOM 1369 O O . TYR A 1 171 ? 40.984 -18.747 -25.194 1.00 85.62 171 TYR A O 1
ATOM 1377 N N . ARG A 1 172 ? 41.536 -19.482 -27.247 1.00 84.50 172 ARG A N 1
ATOM 1378 C CA . ARG A 1 172 ? 42.906 -18.969 -27.240 1.00 84.50 172 ARG A CA 1
ATOM 1379 C C . ARG A 1 172 ? 43.192 -18.201 -28.523 1.00 84.50 172 ARG A C 1
ATOM 1381 O O . ARG A 1 172 ? 43.004 -18.725 -29.617 1.00 84.50 172 ARG A O 1
ATOM 1388 N N . THR A 1 173 ? 43.730 -16.994 -28.378 1.00 89.19 173 THR A N 1
ATOM 1389 C CA . THR A 1 173 ? 44.215 -16.183 -29.499 1.00 89.19 173 THR A CA 1
ATOM 1390 C C . THR A 1 173 ? 45.632 -16.609 -29.892 1.00 89.19 173 THR A C 1
ATOM 1392 O O . THR A 1 173 ? 46.544 -16.661 -29.058 1.00 89.19 173 THR A O 1
ATOM 1395 N N . LEU A 1 174 ? 45.828 -16.936 -31.166 1.00 86.12 174 LEU A N 1
ATOM 1396 C CA . LEU A 1 174 ? 47.123 -17.259 -31.758 1.00 86.12 174 LEU A CA 1
ATOM 1397 C C . LEU A 1 174 ? 47.972 -15.991 -31.954 1.00 86.12 174 LEU A C 1
ATOM 1399 O O . LEU A 1 174 ? 47.433 -14.889 -32.053 1.00 86.12 174 LEU A O 1
ATOM 1403 N N . PRO A 1 175 ? 49.303 -16.122 -32.108 1.00 80.69 175 PRO A N 1
ATOM 1404 C CA . PRO A 1 175 ? 50.171 -14.995 -32.466 1.00 80.69 175 PRO A CA 1
ATOM 1405 C C . PRO A 1 175 ? 49.797 -14.314 -33.796 1.00 80.69 175 PRO A C 1
ATOM 1407 O O . PRO A 1 175 ? 50.195 -13.178 -34.033 1.00 80.69 175 PRO A O 1
ATOM 1410 N N . SER A 1 176 ? 49.040 -15.002 -34.660 1.00 83.00 176 SER A N 1
ATOM 1411 C CA . SER A 1 176 ? 48.459 -14.476 -35.902 1.00 83.00 176 SER A CA 1
ATOM 1412 C C . SER A 1 176 ? 47.201 -13.618 -35.693 1.00 83.00 176 SER A C 1
ATOM 1414 O O . SER A 1 176 ? 46.741 -13.000 -36.648 1.00 83.00 176 SER A O 1
ATOM 1416 N N . GLY A 1 177 ? 46.642 -13.573 -34.476 1.00 82.88 177 GLY A N 1
ATOM 1417 C CA . GLY A 1 177 ? 45.400 -12.863 -34.143 1.00 82.88 177 GLY A CA 1
ATOM 1418 C C . GLY A 1 177 ? 44.111 -13.674 -34.335 1.00 82.88 177 GLY A C 1
ATOM 1419 O O . GLY A 1 177 ? 43.033 -13.156 -34.077 1.00 82.88 177 GLY A O 1
ATOM 1420 N N . GLU A 1 178 ? 44.205 -14.930 -34.772 1.00 88.69 178 GLU A N 1
ATOM 1421 C CA . GLU A 1 178 ? 43.064 -15.845 -34.913 1.00 88.69 178 GLU A CA 1
ATOM 1422 C C . GLU A 1 178 ? 42.677 -16.461 -33.558 1.00 88.69 178 GLU A C 1
ATOM 1424 O O . GLU A 1 178 ? 43.554 -16.836 -32.779 1.00 88.69 178 GLU A O 1
ATOM 1429 N N . GLU A 1 179 ? 41.381 -16.582 -33.266 1.00 88.50 179 GLU A N 1
ATOM 1430 C CA . GLU A 1 179 ? 40.884 -17.256 -32.061 1.00 88.50 179 GLU A CA 1
ATOM 1431 C C . GLU A 1 179 ? 40.489 -18.699 -32.375 1.00 88.50 179 GLU A C 1
ATOM 1433 O O . GLU A 1 179 ? 39.666 -18.950 -33.254 1.00 88.50 179 GLU A O 1
ATOM 1438 N N . ILE A 1 180 ? 41.057 -19.648 -31.631 1.00 90.44 180 ILE A N 1
ATOM 1439 C CA . ILE A 1 180 ? 40.718 -21.071 -31.727 1.00 90.44 180 ILE A CA 1
ATOM 1440 C C . ILE A 1 180 ? 40.106 -21.558 -30.418 1.00 90.44 180 ILE A C 1
ATOM 1442 O O . ILE A 1 180 ? 40.556 -21.184 -29.332 1.00 90.44 180 ILE A O 1
ATOM 1446 N N . PHE A 1 181 ? 39.086 -22.406 -30.519 1.00 86.62 181 PHE A N 1
ATOM 1447 C CA . PHE A 1 181 ? 38.530 -23.104 -29.367 1.00 86.62 181 PHE A CA 1
ATOM 1448 C C . PHE A 1 181 ? 39.351 -24.360 -29.080 1.00 86.62 181 PHE A C 1
ATOM 1450 O O . PHE A 1 181 ? 39.574 -25.181 -29.971 1.00 86.62 181 PHE A O 1
ATOM 1457 N N . ILE A 1 182 ? 39.815 -24.497 -27.842 1.00 83.75 182 ILE A N 1
ATOM 1458 C CA . ILE A 1 182 ? 40.537 -25.671 -27.359 1.00 83.75 182 ILE A CA 1
ATOM 1459 C C . ILE A 1 182 ? 39.552 -26.502 -26.542 1.00 83.75 182 ILE A C 1
ATOM 1461 O O . ILE A 1 182 ? 38.996 -26.004 -25.567 1.00 83.75 182 ILE A O 1
ATOM 1465 N N . GLU A 1 183 ? 39.349 -27.760 -26.932 1.00 81.19 183 GLU A N 1
ATOM 1466 C CA . GLU A 1 183 ? 38.504 -28.701 -26.192 1.00 81.19 183 GLU A CA 1
ATOM 1467 C C . GLU A 1 183 ? 39.087 -29.016 -24.801 1.00 81.19 183 GLU A C 1
ATOM 1469 O O . GLU A 1 183 ? 40.294 -28.888 -24.549 1.00 81.19 183 GLU A O 1
ATOM 1474 N N . SER A 1 184 ? 38.216 -29.434 -23.881 1.00 79.94 184 SER A N 1
ATOM 1475 C CA . SER A 1 184 ? 38.622 -29.862 -22.542 1.00 79.94 184 SER A CA 1
ATOM 1476 C C . SER A 1 184 ? 39.600 -31.033 -22.621 1.00 79.94 184 SER A C 1
ATOM 1478 O O . SER A 1 184 ? 39.369 -31.993 -23.359 1.00 79.94 184 SER A O 1
ATOM 1480 N N . HIS A 1 185 ? 40.679 -30.978 -21.850 1.00 78.12 185 HIS A N 1
ATOM 1481 C CA . HIS A 1 185 ? 41.711 -32.014 -21.846 1.00 78.12 185 HIS A CA 1
ATOM 1482 C C . HIS A 1 185 ? 42.345 -32.160 -20.463 1.00 78.12 185 HIS A C 1
ATOM 1484 O O . HIS A 1 185 ? 42.283 -31.258 -19.631 1.00 78.12 185 HIS A O 1
ATOM 1490 N N . ILE A 1 186 ? 42.982 -33.303 -20.219 1.00 80.44 186 ILE A N 1
ATOM 1491 C CA . ILE A 1 186 ? 43.686 -33.585 -18.964 1.00 80.44 186 ILE A CA 1
ATOM 1492 C C . ILE A 1 186 ? 45.130 -33.094 -19.082 1.00 80.44 186 ILE A C 1
ATOM 1494 O O . ILE A 1 186 ? 45.772 -33.285 -20.119 1.00 80.44 186 ILE A O 1
ATOM 1498 N N . ARG A 1 187 ? 45.655 -32.468 -18.026 1.00 73.19 187 ARG A N 1
ATOM 1499 C CA . ARG A 1 187 ? 47.062 -32.054 -17.917 1.00 73.19 187 ARG A CA 1
ATOM 1500 C C . ARG A 1 187 ? 47.675 -32.589 -16.628 1.00 73.19 187 ARG A C 1
ATOM 1502 O O . ARG A 1 187 ? 46.987 -32.724 -15.621 1.00 73.19 187 ARG A O 1
ATOM 1509 N N . THR A 1 188 ? 48.980 -32.854 -16.639 1.00 78.69 188 THR A N 1
ATOM 1510 C CA . THR A 1 188 ? 49.726 -33.084 -15.393 1.00 78.69 188 THR A CA 1
ATOM 1511 C C . THR A 1 188 ? 49.731 -31.807 -14.557 1.00 78.69 188 THR A C 1
ATOM 1513 O O . THR A 1 188 ? 49.826 -30.695 -15.090 1.00 78.69 188 THR A O 1
ATOM 1516 N N . ASN A 1 189 ? 49.646 -31.962 -13.240 1.00 75.56 189 ASN A N 1
ATOM 1517 C CA . ASN A 1 189 ? 49.861 -30.886 -12.289 1.00 75.56 189 ASN A CA 1
ATOM 1518 C C . ASN A 1 189 ? 51.246 -30.255 -12.498 1.00 75.56 189 ASN A C 1
ATOM 1520 O O . ASN A 1 189 ? 52.205 -30.964 -12.802 1.00 75.56 189 ASN A O 1
ATOM 1524 N N . PRO A 1 190 ? 51.377 -28.928 -12.337 1.00 69.12 190 PRO A N 1
ATOM 1525 C CA . PRO A 1 190 ? 52.665 -28.256 -12.414 1.00 69.12 190 PRO A CA 1
ATOM 1526 C C . PRO A 1 190 ? 53.520 -28.635 -11.196 1.00 69.12 190 PRO A C 1
ATOM 1528 O O . PRO A 1 190 ? 53.600 -27.902 -10.211 1.00 69.12 190 PRO A O 1
ATOM 1531 N N . ASN A 1 191 ? 54.155 -29.801 -11.261 1.00 67.44 191 ASN A N 1
ATOM 1532 C CA . ASN A 1 191 ? 55.221 -30.230 -10.376 1.00 67.44 191 ASN A CA 1
ATOM 1533 C C . ASN A 1 191 ? 56.553 -30.078 -11.138 1.00 67.44 191 ASN A C 1
ATOM 1535 O O . ASN A 1 191 ? 56.611 -30.146 -12.363 1.00 67.44 191 ASN A O 1
ATOM 1539 N N . ALA A 1 192 ? 57.652 -29.777 -10.450 1.00 67.69 192 ALA A N 1
ATOM 1540 C CA . ALA A 1 192 ? 58.941 -29.499 -11.099 1.00 67.69 192 ALA A CA 1
ATOM 1541 C C . ALA A 1 192 ? 59.634 -30.760 -11.674 1.00 67.69 192 ALA A C 1
ATOM 1543 O O . ALA A 1 192 ? 60.835 -30.737 -11.952 1.00 67.69 192 ALA A O 1
ATOM 1544 N N . THR A 1 193 ? 58.894 -31.857 -11.836 1.00 73.62 193 THR A N 1
ATOM 1545 C CA . THR A 1 193 ? 59.384 -33.176 -12.227 1.00 73.62 193 THR A CA 1
ATOM 1546 C C . THR A 1 193 ? 58.962 -33.455 -13.667 1.00 73.62 193 THR A C 1
ATOM 1548 O O . THR A 1 193 ? 57.802 -33.701 -13.972 1.00 73.62 193 THR A O 1
ATOM 1551 N N . ILE A 1 194 ? 59.921 -33.410 -14.592 1.00 67.00 194 ILE A N 1
ATOM 1552 C CA . ILE A 1 194 ? 59.646 -33.486 -16.038 1.00 67.00 194 ILE A CA 1
ATOM 1553 C C . ILE A 1 194 ? 59.076 -34.855 -16.453 1.00 67.00 194 ILE A C 1
ATOM 1555 O O . ILE A 1 194 ? 58.296 -34.925 -17.400 1.00 67.00 194 ILE A O 1
ATOM 1559 N N . THR A 1 195 ? 59.434 -35.929 -15.741 1.00 67.75 195 THR A N 1
ATOM 1560 C CA . THR A 1 195 ? 58.982 -37.302 -16.030 1.00 67.75 195 THR A CA 1
ATOM 1561 C C . THR A 1 195 ? 57.496 -37.521 -15.787 1.00 67.75 195 THR A C 1
ATOM 1563 O O . THR A 1 195 ? 56.926 -38.438 -16.369 1.00 67.75 195 THR A O 1
ATOM 1566 N N . ASP A 1 196 ? 56.874 -36.678 -14.969 1.00 68.50 196 ASP A N 1
ATOM 1567 C CA . ASP A 1 196 ? 55.469 -36.822 -14.582 1.00 68.50 196 ASP A CA 1
ATOM 1568 C C . ASP A 1 196 ? 54.555 -36.150 -15.621 1.00 68.50 196 ASP A C 1
ATOM 1570 O O . ASP A 1 196 ? 53.336 -36.338 -15.646 1.00 68.50 196 ASP A O 1
ATOM 1574 N N . ASN A 1 197 ? 55.143 -35.364 -16.529 1.00 68.81 197 ASN A N 1
ATOM 1575 C CA . ASN A 1 197 ? 54.413 -34.696 -17.585 1.00 68.81 197 ASN A CA 1
ATOM 1576 C C . ASN A 1 197 ? 53.966 -35.697 -18.660 1.00 68.81 197 ASN A C 1
ATOM 1578 O O . ASN A 1 197 ? 54.789 -36.279 -19.366 1.00 68.81 197 ASN A O 1
ATOM 1582 N N . ILE A 1 198 ? 52.653 -35.806 -18.867 1.00 74.19 198 ILE A N 1
ATOM 1583 C CA . ILE A 1 198 ? 52.034 -36.636 -19.912 1.00 74.19 198 ILE A CA 1
ATOM 1584 C C . ILE A 1 198 ? 52.530 -36.316 -21.333 1.00 74.19 198 ILE A C 1
ATOM 1586 O O . ILE A 1 198 ? 52.410 -37.148 -22.232 1.00 74.19 198 ILE A O 1
ATOM 1590 N N . SER A 1 199 ? 53.087 -35.122 -21.567 1.00 70.50 199 SER A N 1
ATOM 1591 C CA . SER A 1 199 ? 53.659 -34.746 -22.864 1.00 70.50 199 SER A CA 1
ATOM 1592 C C . S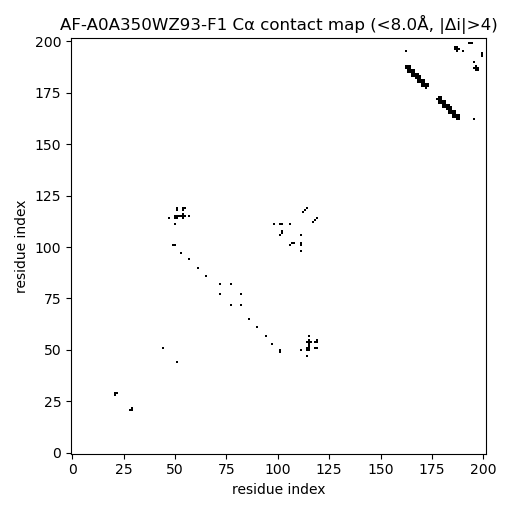ER A 1 199 ? 55.134 -35.137 -23.039 1.00 70.50 199 SER A C 1
ATOM 1594 O O . SER A 1 199 ? 55.695 -34.891 -24.108 1.00 70.50 199 SER A O 1
ATOM 1596 N N . TYR A 1 200 ? 55.791 -35.691 -22.017 1.00 74.56 200 TYR A N 1
ATOM 1597 C CA . TYR A 1 200 ? 57.200 -36.082 -22.078 1.00 74.56 200 TYR A CA 1
ATOM 1598 C C . TYR A 1 200 ? 57.376 -37.410 -22.836 1.00 74.56 200 TYR A C 1
ATOM 1600 O O . TYR A 1 200 ? 56.648 -38.371 -22.603 1.00 74.56 200 TYR A O 1
ATOM 1608 N N . ARG A 1 201 ? 58.334 -37.474 -23.772 1.00 70.50 201 ARG A N 1
ATOM 1609 C CA . ARG A 1 201 ? 58.587 -38.659 -24.623 1.00 70.50 201 ARG A CA 1
ATOM 1610 C C . ARG A 1 201 ? 60.011 -39.227 -24.517 1.00 70.50 201 ARG A C 1
ATOM 1612 O O . ARG A 1 201 ? 60.406 -40.000 -25.388 1.00 70.50 201 ARG A O 1
ATOM 1619 N N . GLY A 1 202 ? 60.728 -38.910 -23.436 1.00 63.19 202 GLY A N 1
ATOM 1620 C CA . GLY A 1 202 ? 62.129 -39.307 -23.237 1.00 63.19 202 GLY A CA 1
ATOM 1621 C C . GLY A 1 202 ? 63.107 -38.248 -23.711 1.00 63.19 202 GLY A C 1
ATOM 1622 O O . GLY A 1 202 ? 62.945 -37.755 -24.846 1.00 63.19 202 GLY A O 1
#

Sequence (202 aa):
IFLKAQDIIINMFISIAITTIASFINPILGVIVALFFLFRRISFFYENWRGIVAGVVVYAFPYCFTSMFETIAYD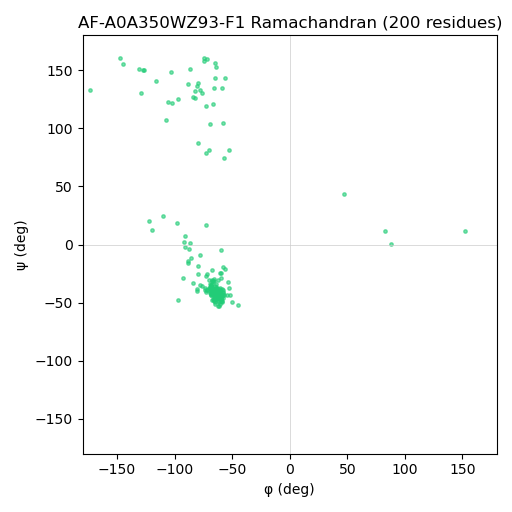LRTTPLTDLGIVCILSALFLHLILRWLYKHGYTHKKAIVSMTLAPLIILLFLIPFLLKAASLFDDLLVATAADFDHDYDVDVDGINPETHVVEGHYRTLPSGEEIFIESHIRTNPNATITDNISYRG

pLDDT: mean 74.49, std 12.6, range [40.69, 93.62]

Radius of gyration: 32.59 Å; Cα contacts (8 Å, |Δi|>4): 94; chains: 1; bounding box: 82×66×73 Å

Solvent-accessible surface area (backbone atoms only — not comparable to full-atom values): 11611 Å² total; per-residue (Å²): 110,68,68,64,51,49,52,51,51,52,52,49,54,51,52,51,52,49,54,60,55,41,61,74,73,32,75,66,56,43,50,52,53,50,48,53,56,48,52,56,50,52,50,52,46,69,76,38,44,70,31,31,54,51,13,47,48,62,65,48,45,60,61,58,48,47,60,56,45,51,60,54,39,62,78,66,69,61,52,75,70,60,53,53,51,51,52,52,54,52,51,52,51,52,52,50,53,51,52,52,54,42,43,77,72,74,41,50,75,70,56,39,51,48,30,25,58,50,44,39,51,51,51,48,63,67,39,43,71,56,51,53,53,48,51,52,50,50,49,54,46,51,52,50,52,53,54,62,67,63,61,78,72,70,70,83,58,90,74,77,58,92,58,51,45,80,42,77,57,47,78,45,73,44,101,87,71,51,76,45,81,41,75,60,47,77,41,46,53,96,59,99,52,67,87,69,34,82,87,59,85,128

Secondary structure (DSSP, 8-state):
-HHHHHHHHHHHHHHHHHHHHHHHH-HHHHHHHHHHHHHHHHHHHHHHHHHHHHHHHHHHHHHHHHHHHHHHHHHHT--HHHHHHHHHHHHHHHHHHHHHHHHHTT--HHHHHHHHHHHHHHHHHHHHHHHHHHHHHHHHHHHHHHHHHHGGG----TT--TTEEEE--EEEE-TTS-EEEEPPEEEE---S-GGG-TT---